Protein AF-A0AAV9JZZ1-F1 (afdb_monomer)

InterPro domains:
  IPR001128 Cytochrome P450 [PF00067] (33-202)
  IPR002401 Cytochrome P450, E-class, group I [PR00463] (61-80)
  IPR002401 Cytochrome P450, E-class, group I [PR00463] (85-106)
  IPR002401 Cytochrome P450, E-class, group I [PR00463] (177-195)
  IPR036396 Cytochrome P450 superfamily [G3DSA:1.10.630.10] (25-209)
  IPR036396 Cytochrome P450 superfamily [SSF48264] (33-189)

Mean predicted aligned error: 8.16 Å

Foldseek 3Di:
DVVVVVVVVVVVVVVVVVLVVVVVPDDPPDPAQAEDAADGQQTQVVLCPPDDNVVSVVVRCVVRHQWYWTCGRPDIDIHGHDPVVCCCCCPVVVVVNVAADQAPLCCVVVVHQQDLPHNGDDPSNVVNVVCCVPPPVDPVLVVVCPVVLVVLVVVLVVVVVVCPPHDDDVVVSVQQSVQQSVCCSPPVGHDPPSVVVSVVVVVSVVSVD

Solvent-accessible surface area (backbone atoms only — not comparable to full-atom values): 12073 Å² total; per-residue (Å²): 118,68,68,64,53,53,54,52,50,49,52,51,53,50,51,53,50,51,55,53,53,60,61,66,75,68,70,79,80,70,90,67,58,47,51,74,76,64,50,85,76,44,24,30,45,75,73,49,62,96,54,59,61,71,57,44,51,53,60,50,32,76,76,44,38,52,49,25,32,44,33,48,41,90,47,82,43,75,48,69,74,37,71,69,49,46,44,42,46,70,59,77,41,24,78,85,59,52,56,48,82,92,45,71,53,49,30,68,78,35,68,66,26,74,42,87,82,52,24,52,68,48,70,66,40,53,51,54,48,49,48,45,46,62,71,55,65,20,73,69,48,52,55,68,45,45,65,59,52,53,50,53,50,50,56,50,51,50,52,54,62,76,39,63,100,52,94,74,66,61,68,62,52,52,52,51,49,55,48,40,54,49,30,33,73,76,70,72,40,64,62,91,57,48,71,58,53,50,51,51,53,54,53,53,50,64,63,74,109

Secondary structure (DSSP, 8-state):
-HHHHHHHHHHHHHHHHHHHHHHHTS-----PPP----BTTTBTGGGGTTS-HHHHHHHHHHHH-SEEEEEETTEEEEEE-SHHHHHIIIIISGGGG-SPP--HHHHHHTTTTTSTTTSPSSHHHHHHHHHIIIIISSHHHHHHTHHHHHHHHHHHHHHHHHTTTS---HHHHHHHHHHHHHHHHHHSS--TTHHHHHHHHHHHHHHH-

Nearest PDB structures (foldseek):
  7cb9-assembly1_A  TM=8.923E-01  e=1.653E-10  Salvia miltiorrhiza
  6vby-assembly1_A  TM=9.210E-01  e=1.528E-09  Sorghum bicolor
  6vlt-assembly2_B  TM=8.323E-01  e=5.413E-07  Homo sapiens
  3c6g-assembly1_A  TM=7.854E-01  e=1.894E-07  Homo sapiens
  2q6n-assembly2_B  TM=8.014E-01  e=4.228E-07  Oryctolagus cuniculus

Radius of gyration: 24.67 Å; Cα contacts (8 Å, |Δi|>4): 165; chains: 1; bounding box: 60×60×57 Å

Organism: NCBI:txid50273

pLDDT: mean 89.9, std 9.37, range [53.97, 97.94]

Structure (mmCIF, N/CA/C/O backbone):
data_AF-A0AAV9JZZ1-F1
#
_entry.id   AF-A0AAV9JZZ1-F1
#
loop_
_atom_site.group_PDB
_atom_site.id
_atom_site.type_symbol
_atom_site.label_atom_id
_atom_site.label_alt_id
_atom_site.label_comp_id
_atom_site.label_asym_id
_atom_site.label_entity_id
_atom_site.label_seq_id
_atom_site.pdbx_PDB_ins_code
_atom_site.Cartn_x
_atom_site.Cartn_y
_atom_site.Cartn_z
_atom_site.occupancy
_atom_site.B_iso_or_equiv
_atom_site.auth_seq_id
_atom_site.auth_comp_id
_atom_site.auth_asym_id
_atom_site.auth_atom_id
_atom_site.pdbx_PDB_model_num
ATOM 1 N N . MET A 1 1 ? 16.415 42.678 -30.177 1.00 57.66 1 MET A N 1
ATOM 2 C CA . MET A 1 1 ? 15.609 41.563 -29.622 1.00 57.66 1 MET A CA 1
ATOM 3 C C . MET A 1 1 ? 15.692 40.262 -30.433 1.00 57.66 1 MET A C 1
ATOM 5 O O . MET A 1 1 ? 15.707 39.208 -29.816 1.00 57.66 1 MET A O 1
ATOM 9 N N . HIS A 1 2 ? 15.829 40.281 -31.769 1.00 57.47 2 HIS A N 1
ATOM 10 C CA . HIS A 1 2 ? 15.925 39.044 -32.576 1.00 57.47 2 HIS A CA 1
ATOM 11 C C . HIS A 1 2 ? 17.177 38.180 -32.313 1.00 57.47 2 HIS A C 1
ATOM 13 O O . HIS A 1 2 ? 17.074 36.958 -32.300 1.00 57.47 2 HIS A O 1
ATOM 19 N N . PHE A 1 3 ? 18.338 38.786 -32.038 1.00 59.97 3 PHE A N 1
ATOM 20 C CA . PHE A 1 3 ? 19.600 38.055 -31.825 1.00 59.97 3 PHE A CA 1
ATOM 21 C C . PHE A 1 3 ? 19.589 37.164 -30.567 1.00 59.97 3 PHE A C 1
ATOM 23 O O . PHE A 1 3 ? 20.081 36.039 -30.587 1.00 59.97 3 PHE A O 1
ATOM 30 N N . PHE A 1 4 ? 18.942 37.632 -29.493 1.00 64.56 4 PHE A N 1
ATOM 31 C CA . PHE A 1 4 ? 18.764 36.860 -28.257 1.00 64.56 4 PHE A CA 1
ATOM 32 C C . PHE A 1 4 ? 17.902 35.604 -28.487 1.00 64.56 4 PHE A C 1
ATOM 34 O O . PHE A 1 4 ? 18.131 34.562 -27.877 1.00 64.56 4 PHE A O 1
ATOM 41 N N . ASN A 1 5 ? 16.964 35.679 -29.437 1.00 72.31 5 ASN A N 1
ATOM 42 C CA . ASN A 1 5 ? 16.068 34.583 -29.801 1.00 72.31 5 ASN A CA 1
ATOM 43 C C . ASN A 1 5 ? 16.793 33.478 -30.594 1.00 72.31 5 ASN A C 1
ATOM 45 O O . ASN A 1 5 ? 16.615 32.296 -30.312 1.00 72.31 5 ASN A O 1
ATOM 49 N N . PHE A 1 6 ? 17.678 33.847 -31.528 1.00 82.31 6 PHE A N 1
ATOM 50 C CA . PHE A 1 6 ? 18.492 32.878 -32.277 1.00 82.31 6 PHE A CA 1
ATOM 51 C C . PHE A 1 6 ? 19.524 32.167 -31.398 1.00 82.31 6 PHE A C 1
ATOM 53 O O . PHE A 1 6 ? 19.710 30.959 -31.530 1.00 82.31 6 PHE A O 1
ATOM 60 N N . PHE A 1 7 ? 20.163 32.891 -30.474 1.00 83.81 7 PHE A N 1
ATOM 61 C CA . PHE A 1 7 ? 21.117 32.295 -29.539 1.00 83.81 7 PHE A CA 1
ATOM 62 C C . PHE A 1 7 ? 20.434 31.306 -28.583 1.00 83.81 7 PHE A C 1
ATOM 64 O O . PHE A 1 7 ? 20.921 30.193 -28.391 1.00 83.81 7 PHE A O 1
ATOM 71 N N . SER A 1 8 ? 19.259 31.667 -28.054 1.00 84.38 8 SER A N 1
ATOM 72 C CA . SER A 1 8 ? 18.441 30.765 -27.235 1.00 84.38 8 SER A CA 1
ATOM 73 C C . SER A 1 8 ? 18.003 29.514 -28.012 1.00 84.38 8 SER A C 1
ATOM 75 O O . SER A 1 8 ? 18.149 28.401 -27.506 1.00 84.38 8 SER A O 1
ATOM 77 N N . LEU A 1 9 ? 17.563 29.670 -29.268 1.00 88.50 9 LEU A N 1
ATOM 78 C CA . LEU A 1 9 ? 17.191 28.548 -30.136 1.00 88.50 9 LEU A CA 1
ATOM 79 C C . LEU A 1 9 ? 18.382 27.619 -30.418 1.00 88.50 9 LEU A C 1
ATOM 81 O O . LEU A 1 9 ? 18.245 26.400 -30.341 1.00 88.50 9 LEU A O 1
ATOM 85 N N . PHE A 1 10 ? 19.563 28.176 -30.699 1.00 88.31 10 PHE A N 1
ATOM 86 C CA . PHE A 1 10 ? 20.777 27.396 -30.942 1.00 88.31 10 PHE A CA 1
ATOM 87 C C . PHE A 1 10 ? 21.211 26.603 -29.703 1.00 88.31 10 PHE A C 1
ATOM 89 O O . PHE A 1 10 ? 21.504 25.411 -29.808 1.00 88.31 10 PHE A O 1
ATOM 96 N N . LEU A 1 11 ? 21.197 27.229 -28.520 1.00 90.00 11 LEU A N 1
ATOM 97 C CA . LEU A 1 11 ? 21.487 26.541 -27.259 1.00 90.00 11 LEU A CA 1
ATOM 98 C C . LEU A 1 11 ? 20.477 25.424 -26.976 1.00 90.00 11 LEU A C 1
ATOM 100 O O . LEU A 1 11 ? 20.871 24.337 -26.550 1.00 90.00 11 LEU A O 1
ATOM 104 N N . PHE A 1 12 ? 19.195 25.655 -27.264 1.00 87.00 12 PHE A N 1
ATOM 105 C CA . PHE A 1 12 ? 18.150 24.646 -27.112 1.00 87.00 12 PHE A CA 1
ATOM 106 C C . PHE A 1 12 ? 18.375 23.440 -28.038 1.00 87.00 12 PHE A C 1
ATOM 108 O O . PHE A 1 12 ? 18.362 22.297 -27.580 1.00 87.00 12 PHE A O 1
ATOM 115 N N . VAL A 1 13 ? 18.656 23.679 -29.322 1.00 88.00 13 VAL A N 1
ATOM 116 C CA . VAL A 1 13 ? 18.918 22.616 -30.307 1.00 88.00 13 VAL A CA 1
ATOM 117 C C . VAL A 1 13 ? 20.213 21.860 -29.989 1.00 88.00 13 VAL A C 1
ATOM 119 O O . VAL A 1 13 ? 20.240 20.632 -30.070 1.00 88.00 13 VAL A O 1
ATOM 122 N N . SER A 1 14 ? 21.271 22.562 -29.574 1.00 86.00 14 SER A N 1
ATOM 123 C CA . SER A 1 14 ? 22.549 21.956 -29.174 1.00 86.00 14 SER A CA 1
ATOM 124 C C . SER A 1 14 ? 22.397 21.072 -27.931 1.00 86.00 14 SER A C 1
ATOM 126 O O . SER A 1 14 ? 22.846 19.924 -27.923 1.00 86.00 14 SER A O 1
ATOM 128 N N . SER A 1 15 ? 21.674 21.551 -26.914 1.00 83.81 15 SER A N 1
ATOM 129 C CA . SER A 1 15 ? 21.328 20.766 -25.724 1.00 83.81 15 SER A CA 1
ATOM 130 C C . SER A 1 15 ? 20.536 19.506 -26.091 1.00 83.81 15 SER A C 1
ATOM 132 O O . SER A 1 15 ? 20.888 18.403 -25.668 1.00 83.81 15 SER A O 1
ATOM 134 N N . LEU A 1 16 ? 19.531 19.629 -26.968 1.00 83.88 16 LEU A N 1
ATOM 135 C CA . LEU A 1 16 ? 18.750 18.490 -27.456 1.00 83.88 16 LEU A CA 1
ATOM 136 C C . LEU A 1 16 ? 19.626 17.470 -28.205 1.00 83.88 16 LEU A C 1
ATOM 138 O O . LEU A 1 16 ? 19.489 16.263 -28.001 1.00 83.88 16 LEU A O 1
ATOM 142 N N . PHE A 1 17 ? 20.562 17.940 -29.030 1.00 83.31 17 PHE A N 1
ATOM 143 C CA . PHE A 1 17 ? 21.489 17.087 -29.771 1.00 83.31 17 PHE A CA 1
ATOM 144 C C . PHE A 1 17 ? 22.456 16.328 -28.850 1.00 83.31 17 PHE A C 1
ATOM 146 O O . PHE A 1 17 ? 22.675 15.126 -29.032 1.00 83.31 17 PHE A O 1
ATOM 153 N N . LEU A 1 18 ? 22.994 16.997 -27.825 1.00 81.62 18 LEU A N 1
ATOM 154 C CA . LEU A 1 18 ? 23.855 16.374 -26.817 1.00 81.62 18 LEU A CA 1
ATOM 155 C C . LEU A 1 18 ? 23.088 15.333 -25.986 1.00 81.62 18 LEU A C 1
ATOM 157 O O . LEU A 1 18 ? 23.606 14.239 -25.763 1.00 81.62 18 LEU A O 1
ATOM 161 N N . LEU A 1 19 ? 21.831 15.611 -25.620 1.00 77.50 19 LEU A N 1
ATOM 162 C CA . LEU A 1 19 ? 20.951 14.654 -24.936 1.00 77.50 19 LEU A CA 1
ATOM 163 C C . LEU A 1 19 ? 20.690 13.395 -25.781 1.00 77.50 19 LEU A C 1
ATOM 165 O O . LEU A 1 19 ? 20.700 12.280 -25.255 1.00 77.50 19 LEU A O 1
ATOM 169 N N . ILE A 1 20 ? 20.495 13.547 -27.095 1.00 74.38 20 ILE A N 1
ATOM 170 C CA . ILE A 1 20 ? 20.304 12.417 -28.018 1.00 74.38 20 ILE A CA 1
ATOM 171 C C . ILE A 1 20 ? 21.587 11.579 -28.129 1.00 74.38 20 ILE A C 1
ATOM 173 O O . ILE A 1 20 ? 21.527 10.349 -28.050 1.00 74.38 20 ILE A O 1
ATOM 177 N N . LYS A 1 21 ? 22.755 12.221 -28.274 1.00 72.38 21 LYS A N 1
ATOM 178 C CA . LYS A 1 21 ? 24.046 11.520 -28.373 1.00 72.38 21 LYS A CA 1
ATOM 179 C C . LYS A 1 21 ? 24.414 10.775 -27.094 1.00 72.38 21 LYS A C 1
ATOM 181 O O . LYS A 1 21 ? 24.835 9.622 -27.172 1.00 72.38 21 LYS A O 1
ATOM 186 N N . TRP A 1 22 ? 24.214 11.395 -25.933 1.00 68.88 22 TRP A N 1
ATOM 187 C CA . TRP A 1 22 ? 24.481 10.763 -24.642 1.00 68.88 22 TRP A CA 1
ATOM 188 C C . TRP A 1 22 ? 23.619 9.508 -24.440 1.00 68.88 22 TRP A C 1
ATOM 190 O O . TRP A 1 22 ? 24.110 8.471 -23.996 1.00 68.88 22 TRP A O 1
ATOM 200 N N . LYS A 1 23 ? 22.352 9.547 -24.867 1.00 63.72 23 LYS A N 1
ATOM 201 C CA . LYS A 1 23 ? 21.445 8.394 -24.789 1.00 63.72 23 LYS A CA 1
ATOM 202 C C . LYS A 1 23 ? 21.891 7.216 -25.665 1.00 63.72 23 LYS A C 1
ATOM 204 O O . LYS A 1 23 ? 21.729 6.066 -25.259 1.00 63.72 23 LYS A O 1
ATOM 209 N N . ASN A 1 24 ? 22.461 7.487 -26.840 1.00 58.97 24 ASN A N 1
ATOM 210 C CA . ASN A 1 24 ? 22.883 6.444 -27.778 1.00 58.97 24 ASN A CA 1
ATOM 211 C C . ASN A 1 24 ? 24.199 5.752 -27.388 1.00 58.97 24 ASN A C 1
ATOM 213 O O . ASN A 1 24 ? 24.430 4.631 -27.832 1.00 58.97 24 ASN A O 1
ATOM 217 N N . SER A 1 25 ? 25.049 6.358 -26.550 1.00 53.97 25 SER A N 1
ATOM 218 C CA . SER A 1 25 ? 26.367 5.779 -26.241 1.00 53.97 25 SER A CA 1
ATOM 219 C C . SER A 1 25 ? 26.341 4.641 -25.207 1.00 53.97 25 SER A C 1
ATOM 221 O O . SER A 1 25 ? 27.388 4.045 -24.968 1.00 53.97 25 SER A O 1
ATOM 223 N N . ASN A 1 26 ? 25.191 4.320 -24.592 1.00 54.31 26 ASN A N 1
ATOM 224 C CA . ASN A 1 26 ? 25.160 3.479 -23.383 1.00 54.31 26 ASN A CA 1
ATOM 225 C C . ASN A 1 26 ? 24.245 2.240 -23.407 1.00 54.31 26 ASN A C 1
ATOM 227 O O . ASN A 1 26 ? 24.129 1.561 -22.386 1.00 54.31 26 ASN A O 1
ATOM 231 N N . SER A 1 27 ? 23.609 1.866 -24.523 1.00 54.09 27 SER A N 1
ATOM 232 C CA . SER A 1 27 ? 22.700 0.707 -24.505 1.00 54.09 27 SER A CA 1
ATOM 233 C C . SER A 1 27 ? 23.355 -0.601 -24.965 1.00 54.09 27 SER A C 1
ATOM 235 O O . SER A 1 27 ? 23.257 -0.984 -26.130 1.00 54.09 27 SER A O 1
ATOM 237 N N . LYS A 1 28 ? 23.910 -1.377 -24.024 1.00 54.75 28 LYS A N 1
ATOM 238 C CA . LYS A 1 28 ? 23.813 -2.844 -24.128 1.00 54.75 28 LYS A CA 1
ATOM 239 C C . LYS A 1 28 ? 22.330 -3.186 -23.968 1.00 54.75 28 LYS A C 1
ATOM 241 O O . LYS A 1 28 ? 21.772 -3.006 -22.887 1.00 54.75 28 LYS A O 1
ATOM 246 N N . THR A 1 29 ? 21.668 -3.598 -25.044 1.00 58.78 29 THR A N 1
ATOM 247 C CA . THR A 1 29 ? 20.226 -3.873 -25.078 1.00 58.78 29 THR A CA 1
ATOM 248 C C . THR A 1 29 ? 19.889 -5.104 -24.234 1.00 58.78 29 THR A C 1
ATOM 250 O O . THR A 1 29 ? 19.780 -6.225 -24.723 1.00 58.78 29 THR A O 1
ATOM 253 N N . LYS A 1 30 ? 19.693 -4.909 -22.925 1.00 65.00 30 LYS A N 1
ATOM 254 C CA . LYS A 1 30 ? 18.949 -5.881 -22.120 1.00 65.00 30 LYS A CA 1
ATOM 255 C C . LYS A 1 30 ? 17.547 -5.986 -22.725 1.00 65.00 30 LYS A C 1
ATOM 257 O O . LYS A 1 30 ? 16.900 -4.963 -22.948 1.00 65.00 30 LYS A O 1
ATOM 262 N N . LYS A 1 31 ? 17.095 -7.208 -23.019 1.00 82.50 31 LYS A N 1
ATOM 263 C CA . LYS A 1 31 ? 15.736 -7.465 -23.514 1.00 82.50 31 LYS A CA 1
ATOM 264 C C . LYS A 1 31 ? 14.742 -7.116 -22.402 1.00 82.50 31 LYS A C 1
ATOM 266 O O . LYS A 1 31 ? 14.545 -7.902 -21.481 1.00 82.50 31 LYS A O 1
ATOM 271 N N . LEU A 1 32 ? 14.189 -5.908 -22.454 1.00 89.12 32 LEU A N 1
ATOM 272 C CA . LEU A 1 32 ? 13.128 -5.458 -21.555 1.00 89.12 32 LEU A CA 1
ATOM 273 C C . LEU A 1 32 ? 11.758 -5.896 -22.096 1.00 89.12 32 LEU A C 1
ATOM 275 O O . LEU A 1 32 ? 11.623 -6.089 -23.308 1.00 89.12 32 LEU A O 1
ATOM 279 N N . PRO A 1 33 ? 10.739 -6.020 -21.226 1.00 93.25 33 PRO A N 1
ATOM 280 C CA . PRO A 1 33 ? 9.357 -6.179 -21.663 1.00 93.25 33 PRO A CA 1
ATOM 281 C C . PRO A 1 33 ? 8.920 -5.052 -22.618 1.00 93.25 33 PRO A C 1
ATOM 283 O O . PRO A 1 33 ? 9.490 -3.953 -22.569 1.00 93.25 33 PRO A O 1
ATOM 286 N N . PRO A 1 34 ? 7.901 -5.288 -23.464 1.00 94.44 34 PRO A N 1
ATOM 287 C CA . PRO A 1 34 ? 7.328 -4.244 -24.313 1.00 94.44 34 PRO A CA 1
ATOM 288 C C . PRO A 1 34 ? 6.788 -3.084 -23.468 1.00 94.44 34 PRO A C 1
ATOM 290 O O . PRO A 1 34 ? 6.484 -3.244 -22.289 1.00 94.44 34 PRO A O 1
ATOM 293 N N . GLY A 1 35 ? 6.642 -1.899 -24.053 1.00 94.50 35 GLY A N 1
ATOM 294 C CA . GLY A 1 35 ? 6.130 -0.755 -23.308 1.00 94.50 35 GLY A CA 1
ATOM 295 C C . GLY A 1 35 ? 5.905 0.481 -24.165 1.00 94.50 35 GLY A C 1
ATOM 296 O O . GLY A 1 35 ? 6.324 0.521 -25.329 1.00 94.50 35 GLY A O 1
ATOM 297 N N . PRO A 1 36 ? 5.237 1.500 -23.606 1.00 94.00 36 PRO A N 1
ATOM 298 C CA . PRO A 1 36 ? 5.037 2.762 -24.288 1.00 94.00 36 PRO A CA 1
ATOM 299 C C . PRO A 1 36 ? 6.362 3.460 -24.590 1.00 94.00 36 PRO A C 1
ATOM 301 O O . PRO A 1 36 ? 7.374 3.300 -23.902 1.00 94.00 36 PRO A O 1
ATOM 304 N N . TRP A 1 37 ? 6.338 4.273 -25.641 1.00 93.19 37 TRP A N 1
ATOM 305 C CA . TRP A 1 37 ? 7.487 5.068 -26.047 1.00 93.19 37 TRP A CA 1
ATOM 306 C C . TRP A 1 37 ? 7.869 6.090 -24.961 1.00 93.19 37 TRP A C 1
ATOM 308 O O . TRP A 1 37 ? 7.062 6.448 -24.097 1.00 93.19 37 TRP A O 1
ATOM 318 N N . LYS A 1 38 ? 9.132 6.527 -24.993 1.00 92.75 38 LYS A N 1
ATOM 319 C CA . LYS A 1 38 ? 9.787 7.274 -23.911 1.00 92.75 38 LYS A CA 1
ATOM 320 C C . LYS A 1 38 ? 10.300 8.617 -24.418 1.00 92.75 38 LYS A C 1
ATOM 322 O O . LYS A 1 38 ? 11.037 8.648 -25.405 1.00 92.75 38 LYS A O 1
ATOM 327 N N . LEU A 1 39 ? 9.992 9.690 -23.697 1.00 90.12 39 LEU A N 1
ATOM 328 C CA . LEU A 1 39 ? 10.611 10.999 -23.888 1.00 90.12 39 LEU A CA 1
ATOM 329 C C . LEU A 1 39 ? 11.974 11.073 -23.173 1.00 90.12 39 LEU A C 1
ATOM 331 O O . LEU A 1 39 ? 12.211 10.321 -22.220 1.00 90.12 39 LEU A O 1
ATOM 335 N N . PRO A 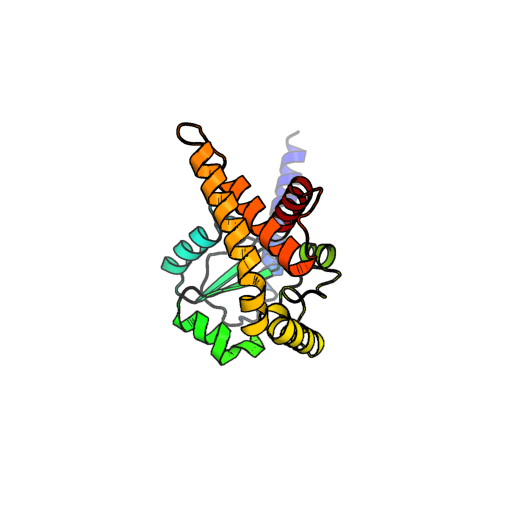1 40 ? 12.898 11.944 -23.625 1.00 85.69 40 PRO A N 1
ATOM 336 C CA . PRO A 1 40 ? 14.117 12.246 -22.878 1.00 85.69 40 PRO A CA 1
ATOM 337 C C . PRO A 1 40 ? 13.790 12.737 -21.461 1.00 85.69 40 PRO A C 1
ATOM 339 O O . PRO A 1 40 ? 12.795 13.433 -21.271 1.00 85.69 40 PRO A O 1
ATOM 342 N N . LEU A 1 41 ? 14.637 12.386 -20.488 1.00 85.56 41 LEU A N 1
ATOM 343 C CA . LEU A 1 41 ? 14.541 12.742 -19.062 1.00 85.56 41 LEU A CA 1
ATOM 344 C C . LEU A 1 41 ? 13.324 12.158 -18.322 1.00 85.56 41 LEU A C 1
ATOM 346 O O . LEU A 1 41 ? 13.512 11.442 -17.350 1.00 85.56 41 LEU A O 1
ATOM 350 N N . ILE A 1 42 ? 12.095 12.401 -18.781 1.00 90.00 42 ILE A N 1
ATOM 351 C CA . ILE A 1 42 ? 10.862 11.990 -18.081 1.00 90.00 42 ILE A CA 1
ATOM 352 C C . ILE A 1 42 ? 10.427 10.544 -18.369 1.00 90.00 42 ILE A C 1
ATOM 354 O O . ILE A 1 42 ? 9.621 9.970 -17.634 1.00 90.00 42 ILE A O 1
ATOM 358 N N . GLY A 1 43 ? 10.928 9.940 -19.449 1.00 93.00 43 GLY A N 1
ATOM 359 C CA . GLY A 1 43 ? 10.550 8.590 -19.857 1.00 93.00 43 GLY A CA 1
ATOM 360 C C . GLY A 1 43 ? 9.092 8.494 -20.325 1.00 93.00 43 GLY A C 1
ATOM 361 O O . GLY A 1 43 ? 8.655 9.253 -21.182 1.00 93.00 43 GLY A O 1
ATOM 362 N N . SER A 1 44 ? 8.360 7.520 -19.797 1.00 93.88 44 SER A N 1
ATOM 363 C CA . SER A 1 44 ? 6.949 7.207 -20.043 1.00 93.88 44 SER A CA 1
ATOM 364 C C . SER A 1 44 ? 5.983 7.893 -19.059 1.00 93.88 44 SER A C 1
ATOM 366 O O . SER A 1 44 ? 4.785 7.633 -19.127 1.00 93.88 44 SER A O 1
ATOM 368 N N . MET A 1 45 ? 6.461 8.740 -18.139 1.00 92.00 45 MET A N 1
ATOM 369 C CA . MET A 1 45 ? 5.634 9.323 -17.067 1.00 92.00 45 MET A CA 1
ATOM 370 C C . MET A 1 45 ? 4.428 10.120 -17.586 1.00 92.00 45 MET A C 1
ATOM 372 O O . MET A 1 45 ? 3.356 10.078 -16.994 1.00 92.00 45 MET A O 1
ATOM 376 N N . PHE A 1 46 ? 4.574 10.790 -18.728 1.00 93.31 46 PHE A N 1
ATOM 377 C CA . PHE A 1 46 ? 3.499 11.580 -19.332 1.00 93.31 46 PHE A CA 1
ATOM 378 C C . PHE A 1 46 ? 2.276 10.745 -19.746 1.00 93.31 46 PHE A C 1
ATOM 380 O O . PHE A 1 46 ? 1.177 11.285 -19.816 1.00 93.31 46 PHE A O 1
ATOM 387 N N . HIS A 1 47 ? 2.437 9.435 -19.978 1.00 92.69 47 HIS A N 1
ATOM 388 C CA . HIS A 1 47 ? 1.303 8.546 -20.251 1.00 92.69 47 HIS A CA 1
ATOM 389 C C . HIS A 1 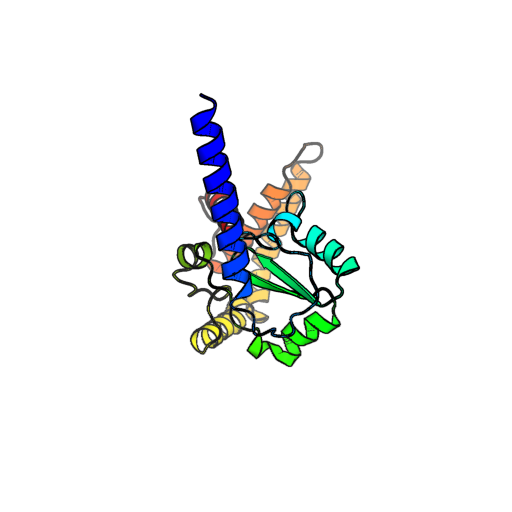47 ? 0.385 8.395 -19.038 1.00 92.69 47 HIS A C 1
ATOM 391 O O . HIS A 1 47 ? -0.772 8.047 -19.220 1.00 92.69 47 HIS A O 1
ATOM 397 N N . LEU A 1 48 ? 0.886 8.651 -17.823 1.00 90.81 48 LEU A N 1
ATOM 398 C CA . LEU A 1 48 ? 0.142 8.536 -16.564 1.00 90.81 48 LEU A CA 1
ATOM 399 C C . LEU A 1 48 ? -0.630 9.813 -16.193 1.00 90.81 48 LEU A C 1
ATOM 401 O O . LEU A 1 48 ? -1.310 9.833 -15.170 1.00 90.81 48 LEU A O 1
ATOM 405 N N . LEU A 1 49 ? -0.535 10.876 -16.996 1.00 88.44 49 LEU A N 1
ATOM 406 C CA . LEU A 1 49 ? -1.214 12.142 -16.726 1.00 88.44 49 LEU A CA 1
ATOM 407 C C . LEU A 1 49 ? -2.714 12.053 -17.041 1.00 88.44 49 LEU A C 1
ATOM 409 O O . LEU A 1 49 ? -3.122 11.452 -18.031 1.00 88.44 49 LEU A O 1
ATOM 413 N N . GLY A 1 50 ? -3.536 12.714 -16.222 1.00 81.25 50 GLY A N 1
ATOM 414 C CA . GLY A 1 50 ? -4.963 12.918 -16.504 1.00 81.25 50 GLY A CA 1
ATOM 415 C C . GLY A 1 50 ? -5.899 11.768 -16.115 1.00 81.25 50 GLY A C 1
ATOM 416 O O . GLY A 1 50 ? -7.092 11.848 -16.395 1.00 81.25 50 GLY A O 1
ATOM 417 N N . GLY A 1 51 ? -5.408 10.722 -15.445 1.00 86.38 51 GLY A N 1
ATOM 418 C CA . GLY A 1 51 ? -6.237 9.620 -14.959 1.00 86.38 51 GLY A CA 1
ATOM 419 C C . GLY A 1 51 ? -5.674 8.959 -13.706 1.00 86.38 51 GLY A C 1
ATOM 420 O O . GLY A 1 51 ? -4.533 9.191 -13.317 1.00 86.38 51 GLY A O 1
ATOM 421 N N . LEU A 1 52 ? -6.480 8.107 -13.070 1.00 90.75 52 LEU A N 1
ATOM 422 C CA . LEU A 1 52 ? -6.008 7.288 -11.954 1.00 90.75 52 LEU A CA 1
ATOM 423 C C . LEU A 1 52 ? -4.930 6.309 -12.458 1.00 90.75 52 LEU A C 1
ATOM 425 O O . LEU A 1 52 ? -5.201 5.594 -13.431 1.00 90.75 52 LEU A O 1
ATOM 429 N N . PRO A 1 53 ? -3.754 6.200 -11.806 1.00 91.56 53 PRO A N 1
ATOM 430 C CA . PRO A 1 53 ? -2.637 5.406 -12.322 1.00 91.56 53 PRO A CA 1
ATOM 431 C C . PRO A 1 53 ? -3.021 3.966 -12.682 1.00 91.56 53 PRO A C 1
ATOM 433 O O . PRO A 1 53 ? -2.689 3.478 -13.757 1.00 91.56 53 PRO A O 1
ATOM 436 N N . HIS A 1 54 ? -3.807 3.295 -11.839 1.00 94.00 54 HIS A N 1
ATOM 437 C CA . HIS A 1 54 ? -4.243 1.916 -12.079 1.00 94.00 54 HIS A CA 1
ATOM 438 C C . HIS A 1 54 ? -5.191 1.766 -13.287 1.00 94.00 54 HIS A C 1
ATOM 440 O O . HIS A 1 54 ? -5.172 0.725 -13.945 1.00 94.00 54 HIS A O 1
ATOM 446 N N . HIS A 1 55 ? -5.987 2.787 -13.629 1.00 95.25 55 HIS A N 1
ATOM 447 C CA . HIS A 1 55 ? -6.804 2.783 -14.849 1.00 95.25 55 HIS A CA 1
ATOM 448 C C . HIS A 1 55 ? -5.936 2.922 -16.093 1.00 95.25 55 HIS A C 1
ATOM 450 O O . HIS A 1 55 ? -6.058 2.119 -17.017 1.00 95.25 55 HIS A O 1
ATOM 456 N N . VAL A 1 56 ? -5.017 3.886 -16.079 1.00 95.31 56 VAL A N 1
ATOM 457 C CA . VAL A 1 56 ? -4.082 4.099 -17.185 1.00 95.31 56 VAL A CA 1
ATOM 458 C C . VAL A 1 56 ? -3.236 2.848 -17.422 1.00 95.31 56 VAL A C 1
ATOM 460 O O . VAL A 1 56 ? -3.106 2.393 -18.555 1.00 95.31 56 VAL A O 1
ATOM 463 N N . LEU A 1 57 ? -2.702 2.238 -16.360 1.00 95.75 57 LEU A N 1
ATOM 464 C CA . LEU A 1 57 ? -1.908 1.013 -16.460 1.00 95.75 57 LEU A CA 1
ATOM 465 C C . LEU A 1 57 ? -2.719 -0.165 -17.019 1.00 95.75 57 LEU A C 1
ATOM 467 O O . LEU A 1 57 ? -2.204 -0.922 -17.840 1.00 95.75 57 LEU A O 1
ATOM 471 N N . ARG A 1 58 ? -3.993 -0.307 -16.633 1.00 95.62 58 ARG A N 1
ATOM 472 C CA . ARG A 1 58 ? -4.896 -1.307 -17.224 1.00 95.62 58 ARG A CA 1
ATOM 473 C C . ARG A 1 58 ? -5.070 -1.080 -18.726 1.00 95.62 58 ARG A C 1
ATOM 475 O O . ARG A 1 58 ? -5.025 -2.038 -19.494 1.00 95.62 58 ARG A O 1
ATOM 482 N N . ASP A 1 59 ? -5.280 0.160 -19.151 1.00 95.38 59 ASP A N 1
ATOM 483 C CA . ASP A 1 59 ? -5.528 0.464 -20.561 1.00 95.38 59 ASP A CA 1
ATOM 484 C C . ASP A 1 59 ? -4.248 0.349 -21.408 1.00 95.38 59 ASP A C 1
ATOM 486 O O . ASP A 1 59 ? -4.295 -0.172 -22.522 1.00 95.38 59 ASP A O 1
ATOM 490 N N . LEU A 1 60 ? -3.082 0.688 -20.850 1.00 95.69 60 LEU A N 1
ATOM 491 C CA . LEU A 1 60 ? -1.781 0.391 -21.459 1.00 95.69 60 LEU A CA 1
ATOM 492 C C . LEU A 1 60 ? -1.547 -1.119 -21.600 1.00 95.69 60 LEU A C 1
ATOM 494 O O . LEU A 1 60 ? -1.077 -1.566 -22.646 1.00 95.69 60 LEU A O 1
ATOM 498 N N . ALA A 1 61 ? -1.917 -1.920 -20.600 1.00 96.25 61 ALA A N 1
ATOM 499 C CA . ALA A 1 61 ? -1.765 -3.372 -20.662 1.00 96.25 61 ALA A CA 1
ATOM 500 C C . ALA A 1 61 ? -2.595 -4.023 -21.779 1.00 96.25 61 ALA A C 1
ATOM 502 O O . ALA A 1 61 ? -2.159 -5.019 -22.351 1.00 96.25 61 ALA A O 1
ATOM 503 N N . LYS A 1 62 ? -3.735 -3.436 -22.173 1.00 96.56 62 LYS A N 1
ATOM 504 C CA . LYS A 1 62 ? -4.491 -3.899 -23.355 1.00 96.56 62 LYS A CA 1
ATOM 505 C C . LYS A 1 62 ? -3.678 -3.785 -24.651 1.00 96.56 62 LYS A C 1
ATOM 507 O O . LYS A 1 62 ? -3.916 -4.546 -25.580 1.00 96.56 62 LYS A O 1
ATOM 512 N N . LYS A 1 63 ? -2.729 -2.844 -24.718 1.00 96.19 63 LYS A N 1
ATOM 513 C CA . LYS A 1 63 ? -1.883 -2.589 -25.894 1.00 96.19 63 LYS A CA 1
ATOM 514 C C . LYS A 1 63 ? -0.531 -3.299 -25.830 1.00 96.19 63 LYS A C 1
ATOM 516 O O . LYS A 1 63 ? -0.052 -3.779 -26.851 1.00 96.19 63 LYS A O 1
ATOM 521 N N . TYR A 1 64 ? 0.100 -3.327 -24.657 1.00 95.75 64 TYR A N 1
ATOM 522 C CA . TYR A 1 64 ? 1.469 -3.832 -24.481 1.00 95.75 64 TYR A CA 1
ATOM 523 C C . TYR A 1 64 ? 1.535 -5.239 -23.877 1.00 95.75 64 TYR A C 1
ATOM 525 O O . TYR A 1 64 ? 2.595 -5.857 -23.895 1.00 95.75 64 TYR A O 1
ATOM 533 N N . GLY A 1 65 ? 0.408 -5.767 -23.399 1.00 95.69 65 GLY A N 1
ATOM 534 C CA . GLY A 1 65 ? 0.301 -7.109 -22.844 1.00 95.69 65 GLY A CA 1
ATOM 535 C C . GLY A 1 65 ? 0.427 -7.170 -21.315 1.00 95.69 65 GLY A C 1
ATOM 536 O O . GLY A 1 65 ? 0.501 -6.142 -20.636 1.00 95.69 65 GLY A O 1
ATOM 537 N N . PRO A 1 66 ? 0.436 -8.396 -20.756 1.00 95.25 66 PRO A N 1
ATOM 538 C CA . PRO A 1 66 ? 0.342 -8.645 -19.315 1.00 95.25 66 PRO A CA 1
ATOM 539 C C . PRO A 1 66 ? 1.624 -8.338 -18.530 1.00 95.25 66 PRO A C 1
ATOM 541 O O . PRO A 1 66 ? 1.602 -8.326 -17.299 1.00 95.25 66 PRO A O 1
ATOM 544 N N . ILE A 1 67 ? 2.737 -8.121 -19.235 1.00 96.38 67 ILE A N 1
ATOM 545 C CA . ILE A 1 67 ? 4.015 -7.672 -18.692 1.00 96.38 67 ILE A CA 1
ATOM 546 C C . ILE A 1 67 ? 4.503 -6.502 -19.539 1.00 96.38 67 ILE A C 1
ATOM 548 O O . ILE A 1 67 ? 4.730 -6.648 -20.739 1.00 96.38 67 ILE A O 1
ATOM 552 N N . MET A 1 68 ? 4.658 -5.336 -18.918 1.00 96.44 68 MET A N 1
ATOM 553 C CA . MET A 1 68 ? 5.088 -4.138 -19.631 1.00 96.44 68 MET A CA 1
ATOM 554 C C . MET A 1 68 ? 6.107 -3.319 -18.84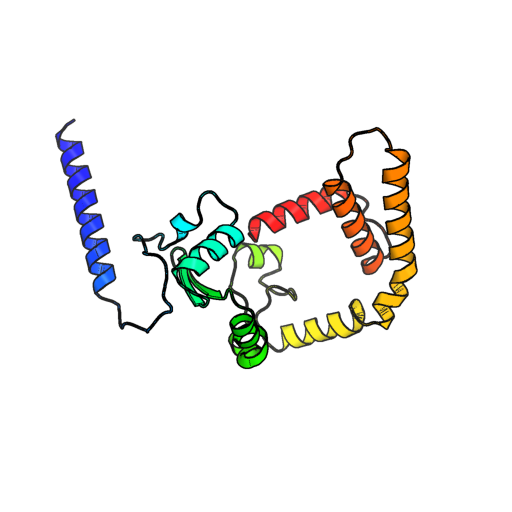9 1.00 96.44 68 MET A C 1
ATOM 556 O O . MET A 1 68 ? 6.123 -3.319 -17.619 1.00 96.44 68 MET A O 1
ATOM 560 N N . HIS A 1 69 ? 6.967 -2.616 -19.578 1.00 96.38 69 HIS A N 1
ATOM 561 C CA . HIS A 1 69 ? 7.989 -1.729 -19.035 1.00 96.38 69 HIS A CA 1
ATOM 562 C C . HIS A 1 69 ? 7.560 -0.268 -19.152 1.00 96.38 69 HIS A C 1
ATOM 564 O O . HIS A 1 69 ? 7.194 0.190 -20.232 1.00 96.38 69 HIS A O 1
ATOM 570 N N . LEU A 1 70 ? 7.668 0.481 -18.058 1.00 95.69 70 LEU A N 1
ATOM 571 C CA . LEU A 1 70 ? 7.552 1.935 -18.046 1.00 95.69 70 LEU A CA 1
ATOM 572 C C . LEU A 1 70 ? 8.834 2.537 -17.474 1.00 95.69 70 LEU A C 1
ATOM 574 O O . LEU A 1 70 ? 9.411 2.027 -16.517 1.00 95.69 70 LEU A O 1
ATOM 578 N N . GLN A 1 71 ? 9.268 3.652 -18.050 1.00 94.38 71 GLN A N 1
ATOM 579 C CA . GLN A 1 71 ? 10.369 4.439 -17.501 1.00 94.38 71 GLN A CA 1
ATOM 580 C C . GLN A 1 71 ? 9.789 5.675 -16.808 1.00 94.38 71 GLN A C 1
ATOM 582 O O . GLN A 1 71 ? 9.240 6.529 -17.487 1.00 94.38 71 GLN A O 1
ATOM 587 N N . LEU A 1 72 ? 9.877 5.794 -15.489 1.00 92.69 72 LEU A N 1
ATOM 588 C CA . LEU A 1 72 ? 9.373 6.952 -14.744 1.00 92.69 72 LEU A CA 1
ATOM 589 C C . LEU A 1 72 ? 10.558 7.817 -14.315 1.00 92.69 72 LEU A C 1
ATOM 591 O O . LEU A 1 72 ? 11.152 7.596 -13.262 1.00 92.69 72 LEU A O 1
ATOM 595 N N . GLY A 1 73 ? 10.963 8.749 -15.178 1.00 90.94 73 GLY A N 1
ATOM 596 C CA . GLY A 1 73 ? 12.229 9.456 -14.994 1.00 90.94 73 GLY A CA 1
ATOM 597 C C . GLY A 1 73 ? 13.407 8.477 -14.998 1.00 90.94 73 GLY A C 1
ATOM 598 O O . GLY A 1 73 ? 13.613 7.739 -15.963 1.00 90.94 73 GLY A O 1
ATOM 599 N N . GLU A 1 74 ? 14.141 8.408 -13.891 1.00 88.88 74 GLU A N 1
ATOM 600 C CA . GLU A 1 74 ? 15.239 7.450 -13.687 1.00 88.88 74 GLU A CA 1
ATOM 601 C C . GLU A 1 74 ? 14.764 6.068 -13.205 1.00 88.88 74 GLU A C 1
ATOM 603 O O . GLU A 1 74 ? 15.499 5.083 -13.292 1.00 88.88 74 GLU A O 1
ATOM 608 N N . VAL A 1 75 ? 13.512 5.952 -12.753 1.00 90.81 75 VAL A N 1
ATOM 609 C CA . VAL A 1 75 ? 12.964 4.710 -12.200 1.00 90.81 75 VAL A CA 1
ATOM 610 C C . VAL A 1 75 ? 12.502 3.779 -13.320 1.00 90.81 75 VAL A C 1
ATOM 612 O O . VAL A 1 75 ? 11.628 4.108 -14.120 1.00 90.81 75 VAL A O 1
ATOM 615 N N . SER A 1 76 ? 13.062 2.570 -13.359 1.00 93.00 76 SER A N 1
ATOM 616 C CA . SER A 1 76 ? 12.610 1.500 -14.252 1.00 93.00 76 SER A CA 1
ATOM 617 C C . SER A 1 76 ? 11.505 0.683 -13.580 1.00 93.00 76 SER A C 1
ATOM 619 O O . SER A 1 76 ? 11.776 -0.061 -12.639 1.00 93.00 76 SER A O 1
ATOM 621 N N . LEU A 1 77 ? 10.280 0.771 -14.099 1.00 94.06 77 LEU A N 1
ATOM 622 C CA . LEU A 1 77 ? 9.105 0.073 -13.583 1.00 94.06 77 LEU A CA 1
ATOM 623 C C . LEU A 1 77 ? 8.698 -1.073 -14.518 1.00 94.06 77 LEU A C 1
ATOM 625 O O . LEU A 1 77 ? 8.560 -0.888 -15.726 1.00 94.06 77 LEU A O 1
ATOM 629 N N . VAL A 1 78 ? 8.454 -2.254 -13.951 1.00 95.62 78 VAL A N 1
ATOM 630 C CA . VAL A 1 78 ? 7.799 -3.369 -14.649 1.00 95.62 78 VAL A CA 1
ATOM 631 C C . VAL A 1 78 ? 6.420 -3.564 -14.039 1.00 95.62 78 VAL A C 1
ATOM 633 O O . VAL A 1 78 ? 6.290 -3.674 -12.822 1.00 95.62 78 VAL A O 1
ATOM 636 N N . VAL A 1 79 ? 5.395 -3.595 -14.885 1.00 96.38 79 VAL A N 1
ATOM 637 C CA . VAL A 1 79 ? 3.999 -3.746 -14.476 1.00 96.38 79 VAL A CA 1
ATOM 638 C C . VAL A 1 79 ? 3.481 -5.098 -14.936 1.00 96.38 79 VAL A C 1
ATOM 640 O O . VAL A 1 79 ? 3.668 -5.483 -16.090 1.00 96.38 79 VAL A O 1
ATOM 643 N N . PHE A 1 80 ? 2.812 -5.790 -14.018 1.00 96.62 80 PHE A N 1
ATOM 644 C CA . PHE A 1 80 ? 2.190 -7.092 -14.228 1.00 96.62 80 PHE A CA 1
ATOM 645 C C . PHE A 1 80 ? 0.675 -6.950 -14.075 1.00 96.62 80 PHE A C 1
ATOM 647 O O . PHE A 1 80 ? 0.213 -6.426 -13.063 1.00 96.62 80 PHE A O 1
ATOM 654 N N . THR A 1 81 ? -0.101 -7.398 -15.062 1.00 96.38 81 THR A N 1
ATOM 655 C CA . THR A 1 81 ? -1.557 -7.150 -15.109 1.00 96.38 81 THR A CA 1
ATOM 656 C C . THR A 1 81 ? -2.410 -8.403 -15.315 1.00 96.38 81 THR A C 1
ATOM 658 O O . THR A 1 81 ? -3.613 -8.285 -15.538 1.00 96.38 81 THR A O 1
ATOM 661 N N . SER A 1 82 ? -1.833 -9.606 -15.201 1.00 95.94 82 SER A N 1
ATOM 662 C CA . SER A 1 82 ? -2.587 -10.868 -15.236 1.00 95.94 82 SER A CA 1
ATOM 663 C C . SER A 1 82 ? -2.433 -11.687 -13.948 1.00 95.94 82 SER A C 1
ATOM 665 O O . SER A 1 82 ? -1.392 -11.598 -13.286 1.00 95.94 82 SER A O 1
ATOM 667 N N . PRO A 1 83 ? -3.431 -12.525 -13.597 1.00 97.38 83 PRO A N 1
ATOM 668 C CA . PRO A 1 83 ? -3.347 -13.419 -12.441 1.00 97.38 83 PRO A CA 1
ATOM 669 C C . PRO A 1 83 ? -2.145 -14.368 -12.497 1.00 97.38 83 PRO A C 1
ATOM 671 O O . PRO A 1 83 ? -1.476 -14.578 -11.484 1.00 97.38 83 PRO A O 1
ATOM 674 N N . ASP A 1 84 ? -1.824 -14.892 -13.683 1.00 97.25 84 ASP A N 1
ATOM 675 C CA . ASP A 1 84 ? -0.673 -15.777 -13.874 1.00 97.25 84 ASP A CA 1
ATOM 676 C C . ASP A 1 84 ? 0.641 -15.060 -13.561 1.00 97.25 84 ASP A C 1
ATOM 678 O O . ASP A 1 84 ? 1.476 -15.594 -12.830 1.00 97.25 84 ASP A O 1
ATOM 682 N N . MET A 1 85 ? 0.804 -13.817 -14.027 1.00 95.50 85 MET A N 1
ATOM 683 C CA . MET A 1 85 ? 1.994 -13.025 -13.715 1.00 95.50 85 MET A CA 1
ATOM 684 C C . MET A 1 85 ? 2.047 -12.621 -12.240 1.00 95.50 85 MET A C 1
ATOM 686 O O . MET A 1 85 ? 3.117 -12.673 -11.634 1.00 95.50 85 MET A O 1
ATOM 690 N N . ALA A 1 86 ? 0.906 -12.298 -11.626 1.00 96.56 86 ALA A N 1
ATOM 691 C CA . ALA A 1 86 ? 0.837 -12.042 -10.190 1.00 96.56 86 ALA A CA 1
ATOM 692 C C . ALA A 1 86 ? 1.286 -13.270 -9.379 1.00 96.56 86 ALA A C 1
ATOM 694 O O . ALA A 1 86 ? 2.072 -13.129 -8.447 1.00 96.56 86 ALA A O 1
ATOM 695 N N . LYS A 1 87 ? 0.878 -14.486 -9.767 1.00 97.88 87 LYS A N 1
ATOM 696 C CA . LYS A 1 87 ? 1.353 -15.734 -9.144 1.00 97.88 87 LYS A CA 1
ATOM 697 C C . LYS A 1 87 ? 2.861 -15.923 -9.324 1.00 97.88 87 LYS A C 1
ATOM 699 O O . LYS A 1 87 ? 3.535 -16.323 -8.376 1.00 97.88 87 LYS A O 1
ATOM 704 N N . GLN A 1 88 ? 3.400 -15.622 -10.506 1.00 97.06 88 GLN A N 1
ATOM 705 C CA . GLN A 1 88 ? 4.842 -15.723 -10.749 1.00 97.06 88 GLN A CA 1
ATOM 706 C C . GLN A 1 88 ? 5.649 -14.801 -9.829 1.00 97.06 88 GLN A C 1
ATOM 708 O O . GLN A 1 88 ? 6.666 -15.230 -9.292 1.00 97.06 88 GLN A O 1
ATOM 713 N N . VAL A 1 89 ? 5.185 -13.567 -9.624 1.00 96.38 89 VAL A N 1
ATOM 714 C CA . VAL A 1 89 ? 5.902 -12.530 -8.864 1.00 96.38 89 VAL A CA 1
ATOM 715 C C . VAL A 1 89 ? 5.671 -12.640 -7.358 1.00 96.38 89 VAL A C 1
ATOM 717 O O . VAL A 1 89 ? 6.603 -12.451 -6.590 1.00 96.38 89 VAL A O 1
ATOM 720 N N . LEU A 1 90 ? 4.448 -12.951 -6.925 1.00 96.56 90 LEU A N 1
ATOM 721 C CA . LEU A 1 90 ? 4.055 -12.939 -5.510 1.00 96.56 90 LEU A CA 1
ATOM 722 C C . LEU A 1 90 ? 4.131 -14.312 -4.834 1.00 96.56 90 LEU A C 1
ATOM 724 O O . LEU A 1 90 ? 3.914 -14.394 -3.627 1.00 96.56 90 LEU A O 1
ATOM 728 N N . LYS A 1 91 ? 4.384 -15.389 -5.591 1.00 96.94 91 LYS A N 1
ATOM 729 C CA . LYS A 1 91 ? 4.484 -16.752 -5.048 1.00 96.94 91 LYS A CA 1
ATOM 730 C C . LYS A 1 91 ? 5.675 -17.533 -5.589 1.00 96.94 91 LYS A C 1
ATOM 732 O O . LYS A 1 91 ? 6.454 -18.043 -4.801 1.00 96.94 91 LYS A O 1
ATOM 737 N N . THR A 1 92 ? 5.806 -17.675 -6.909 1.00 97.94 92 THR A N 1
ATOM 738 C CA . THR A 1 92 ? 6.861 -18.536 -7.482 1.00 97.94 92 THR A CA 1
ATOM 739 C C . THR A 1 92 ? 8.257 -17.948 -7.276 1.00 97.94 92 THR A C 1
ATOM 741 O O . THR A 1 92 ? 9.186 -18.672 -6.939 1.00 97.94 92 THR A O 1
ATOM 744 N N . HIS A 1 93 ? 8.396 -16.636 -7.470 1.00 96.75 93 HIS A N 1
ATOM 745 C CA . HIS A 1 93 ? 9.652 -15.897 -7.333 1.00 96.75 93 HIS A CA 1
ATOM 746 C C . HIS A 1 93 ? 9.544 -14.805 -6.262 1.00 96.75 93 HIS A C 1
ATOM 748 O O . HIS A 1 93 ? 10.204 -13.772 -6.360 1.00 96.75 93 HIS A O 1
ATOM 754 N N . ASP A 1 94 ? 8.697 -15.016 -5.255 1.00 95.31 94 ASP A N 1
ATOM 755 C CA . ASP A 1 94 ? 8.363 -14.023 -4.231 1.00 95.31 94 ASP A CA 1
ATOM 756 C C . ASP A 1 94 ? 9.596 -13.411 -3.557 1.00 95.31 94 ASP A C 1
ATOM 758 O O . ASP A 1 94 ? 9.673 -12.194 -3.412 1.00 95.31 94 ASP A O 1
ATOM 762 N N . LEU A 1 95 ? 10.606 -14.221 -3.244 1.00 95.06 95 LEU A N 1
ATOM 763 C CA . LEU A 1 95 ? 11.849 -13.779 -2.625 1.00 95.06 95 LEU A CA 1
ATOM 764 C C . LEU A 1 95 ? 12.635 -12.795 -3.506 1.00 95.06 95 LEU A C 1
ATOM 766 O O . LEU A 1 95 ? 13.204 -11.834 -2.990 1.00 95.06 95 LEU A O 1
ATOM 770 N N . ALA A 1 96 ? 12.634 -12.988 -4.829 1.00 94.69 96 ALA A N 1
ATOM 771 C CA . ALA A 1 96 ? 13.311 -12.091 -5.768 1.00 94.69 96 ALA A CA 1
ATOM 772 C C . ALA A 1 96 ? 12.629 -10.713 -5.855 1.00 94.69 96 ALA A C 1
ATOM 774 O O . ALA A 1 96 ? 13.282 -9.718 -6.166 1.00 94.69 96 ALA A O 1
ATOM 775 N N . PHE A 1 97 ? 11.331 -10.650 -5.541 1.00 93.88 97 PHE A N 1
ATOM 776 C CA . PHE A 1 97 ? 10.517 -9.432 -5.540 1.00 93.88 97 PHE A CA 1
ATOM 777 C C . PHE A 1 97 ? 10.129 -8.967 -4.126 1.00 93.88 97 PHE A C 1
ATOM 779 O O . PHE A 1 97 ? 9.294 -8.076 -3.968 1.00 93.88 97 PHE A O 1
ATOM 786 N N . ALA A 1 98 ? 10.728 -9.548 -3.082 1.00 93.06 98 ALA A N 1
ATOM 787 C CA . ALA A 1 98 ? 10.319 -9.300 -1.703 1.00 93.06 98 ALA A CA 1
ATOM 788 C C . ALA A 1 98 ? 10.739 -7.915 -1.193 1.00 93.06 98 ALA A C 1
ATOM 790 O O . ALA A 1 98 ? 10.081 -7.362 -0.309 1.00 93.06 98 ALA A O 1
ATOM 791 N N . SER A 1 99 ? 11.816 -7.349 -1.741 1.00 90.62 99 SER A N 1
ATOM 792 C CA . SER A 1 99 ? 12.348 -6.045 -1.339 1.00 90.62 99 SER A CA 1
ATOM 793 C C . SER A 1 99 ? 11.467 -4.880 -1.795 1.00 90.62 99 SER A C 1
ATOM 795 O O . SER A 1 99 ? 10.819 -4.930 -2.839 1.00 90.62 99 SER A O 1
ATOM 797 N N . ARG A 1 100 ? 11.450 -3.804 -1.003 1.00 90.44 100 ARG A N 1
ATOM 798 C CA . ARG A 1 100 ? 10.662 -2.592 -1.266 1.00 90.44 100 ARG A CA 1
ATOM 799 C C . ARG A 1 100 ? 11.499 -1.520 -1.963 1.00 90.44 100 ARG A C 1
ATOM 801 O O . ARG A 1 100 ? 12.693 -1.405 -1.676 1.00 90.44 100 ARG A O 1
ATOM 808 N N . PRO A 1 101 ? 10.899 -0.723 -2.864 1.00 88.75 101 PRO A N 1
ATOM 809 C CA . PRO A 1 101 ? 11.575 0.446 -3.405 1.00 88.75 101 PRO A CA 1
ATOM 810 C C . PRO A 1 101 ? 11.865 1.445 -2.279 1.00 88.75 101 PRO A C 1
ATOM 812 O O . PRO A 1 101 ? 11.044 1.645 -1.384 1.00 88.75 101 PRO A O 1
ATOM 815 N N . LYS A 1 102 ? 13.032 2.092 -2.337 1.00 87.75 102 LYS A N 1
ATOM 816 C CA . LYS A 1 102 ? 13.371 3.176 -1.411 1.00 87.75 102 LYS A CA 1
ATOM 817 C C . LYS A 1 102 ? 12.622 4.435 -1.835 1.00 87.75 102 LYS A C 1
ATOM 819 O O . LYS A 1 102 ? 12.926 5.003 -2.880 1.00 87.75 102 LYS A O 1
ATOM 824 N N . LEU A 1 103 ? 11.661 4.858 -1.023 1.00 89.31 103 LEU A N 1
ATOM 825 C CA . LEU A 1 103 ? 10.907 6.092 -1.221 1.00 89.31 103 LEU A CA 1
ATOM 826 C C . LEU A 1 103 ? 11.322 7.099 -0.149 1.00 89.31 103 LEU A C 1
ATOM 828 O O . LEU A 1 103 ? 11.333 6.765 1.034 1.00 89.31 103 LEU A O 1
ATOM 832 N N . LEU A 1 104 ? 11.639 8.334 -0.546 1.00 91.50 104 LEU A N 1
ATOM 833 C CA . LEU A 1 104 ? 12.047 9.380 0.399 1.00 91.50 104 LEU A CA 1
ATOM 834 C C . LEU A 1 104 ? 10.960 9.640 1.452 1.00 91.50 104 LEU A C 1
ATOM 836 O O . LEU A 1 104 ? 11.259 9.690 2.642 1.00 91.50 104 LEU A O 1
ATOM 840 N N . ALA A 1 105 ? 9.700 9.731 1.020 1.00 91.25 105 ALA A N 1
ATOM 841 C CA . ALA A 1 105 ? 8.561 9.890 1.918 1.00 91.25 105 ALA A CA 1
ATOM 842 C C . ALA A 1 105 ? 8.461 8.739 2.929 1.00 91.25 105 ALA A C 1
ATOM 844 O O . ALA A 1 105 ? 8.314 8.991 4.121 1.00 91.25 105 ALA A O 1
ATOM 845 N N . ALA A 1 106 ? 8.616 7.488 2.481 1.00 91.06 106 ALA A N 1
ATOM 846 C CA . ALA A 1 106 ? 8.597 6.333 3.376 1.00 91.06 106 ALA A CA 1
ATOM 847 C C . ALA A 1 106 ? 9.770 6.352 4.368 1.00 91.06 106 ALA A C 1
ATOM 849 O O . ALA A 1 106 ? 9.586 6.047 5.541 1.00 91.06 106 ALA A O 1
ATOM 850 N N . ASN A 1 107 ? 10.961 6.775 3.938 1.00 92.12 107 ASN A N 1
ATOM 851 C CA . ASN A 1 107 ? 12.105 6.904 4.839 1.00 92.12 107 ASN A CA 1
ATOM 852 C C . ASN A 1 107 ? 11.868 7.959 5.926 1.00 92.12 107 ASN A C 1
ATOM 854 O O . ASN A 1 107 ? 12.278 7.758 7.064 1.00 92.12 107 ASN A O 1
ATOM 858 N N . ILE A 1 108 ? 11.212 9.071 5.597 1.00 92.62 108 ILE A N 1
ATOM 859 C CA . ILE A 1 108 ? 10.908 10.121 6.575 1.00 92.62 108 ILE A CA 1
ATOM 860 C C . ILE A 1 108 ? 9.788 9.666 7.519 1.00 92.62 108 ILE A C 1
ATOM 862 O O . ILE A 1 108 ? 9.925 9.776 8.733 1.00 92.62 108 ILE A O 1
ATOM 866 N N . LEU A 1 109 ? 8.693 9.134 6.971 1.00 91.62 109 LEU A N 1
ATOM 867 C CA . LEU A 1 109 ? 7.494 8.779 7.736 1.00 91.62 109 LEU A CA 1
ATOM 868 C C . LEU A 1 109 ? 7.667 7.511 8.579 1.00 91.62 109 LEU A C 1
ATOM 870 O O . LEU A 1 109 ? 7.077 7.405 9.650 1.00 91.62 109 LEU A O 1
ATOM 874 N N . PHE A 1 110 ? 8.467 6.556 8.107 1.00 92.00 110 PHE A N 1
ATOM 875 C CA . PHE A 1 110 ? 8.625 5.240 8.728 1.00 92.00 110 PHE A CA 1
ATOM 876 C C . PHE A 1 110 ? 10.056 4.975 9.195 1.00 92.00 110 PHE A C 1
ATOM 878 O O . PHE A 1 110 ? 10.549 3.849 9.109 1.00 92.00 110 PHE A O 1
ATOM 885 N N . TYR A 1 111 ? 10.736 6.023 9.671 1.00 91.88 111 TYR A N 1
ATOM 886 C CA . TYR A 1 111 ? 12.047 5.934 10.320 1.00 91.88 111 TYR A CA 1
ATOM 887 C C . TYR A 1 111 ? 13.042 5.080 9.521 1.00 91.88 111 TYR A C 1
ATOM 889 O O . TYR A 1 111 ? 13.536 4.052 9.985 1.00 91.88 111 TYR A O 1
ATOM 897 N N . ASN A 1 112 ? 13.293 5.505 8.284 1.00 91.62 112 ASN A N 1
ATOM 898 C CA . ASN A 1 112 ? 14.167 4.852 7.313 1.00 91.62 112 ASN A CA 1
ATOM 899 C C . ASN A 1 112 ? 13.731 3.420 6.934 1.00 91.62 112 ASN A C 1
ATOM 901 O O . ASN A 1 112 ? 14.573 2.551 6.710 1.00 91.62 112 ASN A O 1
ATOM 905 N N . GLY A 1 113 ? 12.417 3.170 6.873 1.00 88.56 113 GLY A N 1
ATOM 906 C CA . GLY A 1 113 ? 11.863 1.865 6.509 1.00 88.56 113 GLY A CA 1
ATOM 907 C C . GLY A 1 113 ? 12.104 0.809 7.587 1.00 88.56 113 GLY A C 1
ATOM 908 O O . GLY A 1 113 ? 12.532 -0.304 7.291 1.00 88.56 113 GLY A O 1
ATOM 909 N N . THR A 1 114 ? 11.885 1.156 8.853 1.00 91.75 114 THR A N 1
ATOM 910 C CA . THR A 1 114 ? 11.913 0.188 9.966 1.00 91.75 114 THR A CA 1
ATOM 911 C C . THR A 1 114 ? 10.520 -0.364 10.288 1.00 91.75 114 THR A C 1
ATOM 913 O O . THR A 1 114 ? 10.354 -1.173 11.190 1.00 91.75 114 THR A O 1
ATOM 916 N N . ASP A 1 115 ? 9.496 0.007 9.523 1.00 92.62 115 ASP A N 1
ATOM 917 C CA . ASP A 1 115 ? 8.152 -0.559 9.617 1.00 92.62 115 ASP A CA 1
ATOM 918 C C . ASP A 1 115 ? 8.005 -1.882 8.828 1.00 92.62 115 ASP A C 1
ATOM 920 O O . ASP A 1 115 ? 8.862 -2.283 8.047 1.00 92.62 115 ASP A O 1
ATOM 924 N N . VAL A 1 116 ? 6.879 -2.583 8.981 1.00 93.44 116 VAL A N 1
ATOM 925 C CA . VAL A 1 116 ? 6.656 -3.891 8.324 1.00 93.44 116 VAL A CA 1
ATOM 926 C C . VAL A 1 116 ? 6.292 -3.766 6.831 1.00 93.44 116 VAL A C 1
ATOM 928 O O . VAL A 1 116 ? 6.380 -4.749 6.084 1.00 93.44 116 VAL A O 1
ATOM 931 N N . VAL A 1 117 ? 5.882 -2.580 6.373 1.00 92.25 117 VAL A N 1
ATOM 932 C CA . VAL A 1 117 ? 5.426 -2.311 5.002 1.00 92.25 117 VAL 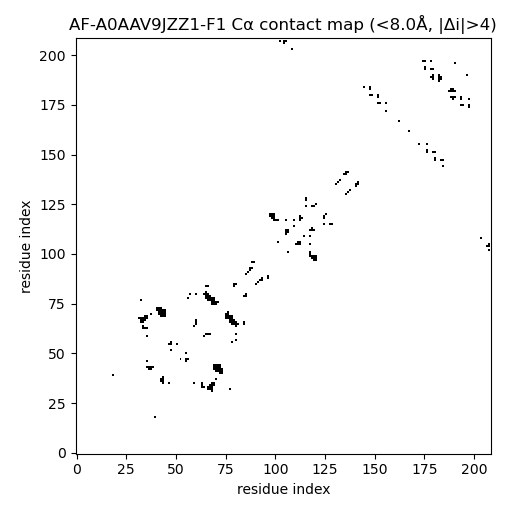A CA 1
ATOM 933 C C . VAL A 1 117 ? 6.589 -1.929 4.088 1.00 92.25 117 VAL A C 1
ATOM 935 O O . VAL A 1 117 ? 6.680 -2.509 3.000 1.00 92.25 117 VAL A O 1
ATOM 938 N N . PHE A 1 118 ? 7.470 -1.012 4.510 1.00 93.12 118 PHE A N 1
ATOM 939 C CA . PHE A 1 118 ? 8.577 -0.485 3.695 1.00 93.12 118 PHE A CA 1
ATOM 940 C C . PHE A 1 118 ? 9.964 -1.037 4.045 1.00 93.12 118 PHE A C 1
ATOM 942 O O . PHE A 1 118 ? 10.906 -0.795 3.285 1.00 93.12 118 PHE A O 1
ATOM 949 N N . SER A 1 119 ? 10.111 -1.820 5.119 1.00 93.44 119 SER A N 1
ATOM 950 C CA . SER A 1 119 ? 11.403 -2.439 5.435 1.00 93.44 119 SER A CA 1
ATOM 951 C C . SER A 1 119 ? 11.867 -3.415 4.347 1.00 93.44 119 SER A C 1
ATOM 953 O O . SER A 1 119 ? 11.059 -4.189 3.816 1.00 93.44 119 SER A O 1
ATOM 955 N N . PRO A 1 120 ? 13.163 -3.388 3.973 1.00 92.44 120 PRO A N 1
ATOM 956 C CA . PRO A 1 120 ? 13.716 -4.348 3.031 1.00 92.44 120 PRO A CA 1
ATOM 957 C C . PRO A 1 120 ? 13.616 -5.769 3.589 1.00 92.44 120 PRO A C 1
ATOM 959 O O . PRO A 1 120 ? 13.705 -6.005 4.795 1.00 92.44 120 PRO A O 1
ATOM 962 N N . TYR A 1 121 ? 13.471 -6.740 2.690 1.00 93.69 121 TYR A N 1
ATOM 963 C CA . TYR A 1 121 ? 13.421 -8.134 3.098 1.00 93.69 121 TYR A CA 1
ATOM 964 C C . TYR A 1 121 ? 14.746 -8.554 3.754 1.00 93.69 121 TYR A C 1
ATOM 966 O O . TYR A 1 121 ? 15.824 -8.350 3.197 1.00 93.69 121 TYR A O 1
ATOM 974 N N . GLY A 1 122 ? 14.658 -9.166 4.933 1.00 94.12 122 GLY A N 1
ATOM 975 C CA . GLY A 1 122 ? 15.801 -9.592 5.735 1.00 94.12 122 GLY A CA 1
ATOM 976 C C . GLY A 1 122 ? 15.355 -10.143 7.087 1.00 94.12 122 GLY A C 1
ATOM 977 O O . GLY A 1 122 ? 14.156 -10.247 7.353 1.00 94.12 122 GLY A O 1
ATOM 978 N N . GLU A 1 123 ? 16.308 -10.489 7.952 1.00 95.81 123 GLU A N 1
ATOM 979 C CA . GLU A 1 123 ? 16.010 -11.089 9.264 1.00 95.81 123 GLU A CA 1
ATOM 980 C C . GLU A 1 123 ? 15.150 -10.181 10.150 1.00 95.81 123 GLU A C 1
ATOM 982 O O . GLU A 1 123 ? 14.178 -10.647 10.744 1.00 95.81 123 GLU A O 1
ATOM 987 N N . TYR A 1 124 ? 15.418 -8.871 10.141 1.00 94.81 124 TYR A N 1
ATOM 988 C CA . TYR A 1 124 ? 14.596 -7.885 10.845 1.00 94.81 124 TYR A CA 1
ATOM 989 C C . TYR A 1 124 ? 13.124 -7.941 10.409 1.00 94.81 124 TYR A C 1
ATOM 991 O O . TYR A 1 124 ? 12.226 -8.127 11.232 1.00 94.81 124 TYR A O 1
ATOM 999 N N . TRP A 1 125 ? 12.868 -7.845 9.099 1.00 95.88 125 TRP A N 1
ATOM 1000 C CA . TRP A 1 125 ? 11.509 -7.883 8.559 1.00 95.88 125 TRP A CA 1
ATOM 1001 C C . TRP A 1 125 ? 10.811 -9.213 8.866 1.00 95.88 125 TRP A C 1
ATOM 1003 O O . TRP A 1 125 ? 9.639 -9.218 9.245 1.00 95.88 125 TRP A O 1
ATOM 1013 N N . LYS A 1 126 ? 11.523 -10.346 8.760 1.00 95.81 126 LYS A N 1
ATOM 1014 C CA . LYS A 1 126 ? 10.978 -11.670 9.106 1.00 95.81 126 LYS A CA 1
ATOM 1015 C C . LYS A 1 126 ? 10.551 -11.729 10.572 1.00 95.81 126 LYS A C 1
ATOM 1017 O O . LYS A 1 126 ? 9.460 -12.219 10.865 1.00 95.81 126 LYS A O 1
ATOM 1022 N N . GLN A 1 127 ? 11.382 -11.215 11.479 1.00 97.00 127 GLN A N 1
ATOM 1023 C CA . GLN A 1 127 ? 11.085 -11.174 12.907 1.00 97.00 127 GLN A CA 1
ATOM 1024 C C . GLN A 1 127 ? 9.874 -10.283 13.202 1.00 97.00 127 GLN A C 1
ATOM 1026 O O . GLN A 1 127 ? 8.934 -10.742 13.852 1.00 97.00 127 GLN A O 1
ATOM 1031 N N . MET A 1 128 ? 9.838 -9.057 12.672 1.00 96.56 128 MET A N 1
ATOM 1032 C CA . MET A 1 128 ? 8.704 -8.150 12.889 1.00 96.56 128 MET A CA 1
ATOM 1033 C C . MET A 1 128 ? 7.411 -8.701 12.290 1.00 96.56 128 MET A C 1
ATOM 1035 O O . MET A 1 128 ? 6.373 -8.699 12.951 1.00 96.56 128 MET A O 1
ATOM 1039 N N . ARG A 1 129 ? 7.465 -9.282 11.085 1.00 95.62 129 ARG A N 1
ATOM 1040 C CA . ARG A 1 129 ? 6.311 -9.959 10.482 1.00 95.62 129 ARG A CA 1
ATOM 1041 C C . ARG A 1 129 ? 5.819 -11.119 11.344 1.00 95.62 129 ARG A C 1
ATOM 1043 O O . ARG A 1 129 ? 4.609 -11.266 11.506 1.00 95.62 129 ARG A O 1
ATOM 1050 N N . LYS A 1 130 ? 6.722 -11.936 11.897 1.00 96.81 130 LYS A N 1
ATOM 1051 C CA . LYS A 1 130 ? 6.362 -13.042 12.795 1.00 96.81 130 LYS A CA 1
ATOM 1052 C C . LYS A 1 130 ? 5.633 -12.524 14.037 1.00 96.81 130 LYS A C 1
ATOM 1054 O O . LYS A 1 130 ? 4.580 -13.060 14.364 1.00 96.81 130 LYS A O 1
ATOM 1059 N N . ILE A 1 131 ? 6.143 -11.467 14.670 1.00 95.88 131 ILE A N 1
ATOM 1060 C CA . ILE A 1 131 ? 5.498 -10.832 15.829 1.00 95.88 131 ILE A CA 1
ATOM 1061 C C . ILE A 1 131 ? 4.102 -10.327 15.450 1.00 95.88 131 ILE A C 1
ATOM 1063 O O . ILE A 1 131 ? 3.131 -10.683 16.110 1.00 95.88 131 ILE A O 1
ATOM 1067 N N . CYS A 1 132 ? 3.959 -9.580 14.350 1.00 95.25 132 CYS A N 1
ATOM 1068 C CA . CYS A 1 132 ? 2.648 -9.094 13.912 1.00 95.25 132 CYS A CA 1
ATOM 1069 C C . CYS A 1 132 ? 1.653 -10.234 13.652 1.00 95.25 132 CYS A C 1
ATOM 1071 O O . CYS A 1 132 ? 0.493 -10.141 14.049 1.00 95.25 132 CYS A O 1
ATOM 1073 N N . LEU A 1 133 ? 2.083 -11.312 12.994 1.00 95.44 133 LEU A N 1
ATOM 1074 C CA . LEU A 1 133 ? 1.199 -12.432 12.669 1.00 95.44 133 LEU A CA 1
ATOM 1075 C C . LEU A 1 133 ? 0.779 -13.235 13.902 1.00 95.44 133 LEU A C 1
ATOM 1077 O O . LEU A 1 133 ? -0.379 -13.635 13.985 1.00 95.44 133 LEU A O 1
ATOM 1081 N N . LEU A 1 134 ? 1.693 -13.474 14.842 1.00 93.75 134 LEU A N 1
ATOM 1082 C CA . LEU A 1 134 ? 1.406 -14.285 16.025 1.00 93.75 134 LEU A CA 1
ATOM 1083 C C . LEU A 1 134 ? 0.675 -13.482 17.105 1.00 93.75 134 LEU A C 1
ATOM 1085 O O . LEU A 1 134 ? -0.333 -13.948 17.633 1.00 93.75 134 LEU A O 1
ATOM 1089 N N . GLU A 1 135 ? 1.134 -12.262 17.376 1.00 91.00 135 GLU A N 1
ATOM 1090 C CA . GLU A 1 135 ? 0.694 -11.480 18.534 1.00 91.00 135 GLU A CA 1
ATOM 1091 C C . GLU A 1 135 ? -0.403 -10.463 18.211 1.00 91.00 135 GLU A C 1
ATOM 1093 O O . GLU A 1 135 ? -1.161 -10.087 19.097 1.00 91.00 135 GLU A O 1
ATOM 1098 N N . LEU A 1 136 ? -0.562 -10.025 16.959 1.00 91.00 136 LEU A N 1
ATOM 1099 C CA . LEU A 1 136 ? -1.590 -9.028 16.610 1.00 91.00 136 LEU A CA 1
ATOM 1100 C C . LEU A 1 136 ? -2.698 -9.622 15.742 1.00 91.00 136 LEU A C 1
ATOM 1102 O O . LEU A 1 136 ? -3.882 -9.440 16.020 1.00 91.00 136 LEU A O 1
ATOM 1106 N N . LEU A 1 137 ? -2.318 -10.356 14.697 1.00 93.56 137 LEU A N 1
ATOM 1107 C CA . LEU A 1 137 ? -3.233 -10.840 13.660 1.00 93.56 137 LEU A CA 1
ATOM 1108 C C . LEU A 1 137 ? -3.616 -12.319 13.822 1.00 93.56 137 LEU A C 1
ATOM 1110 O O . LEU A 1 137 ? -4.340 -12.868 12.990 1.00 93.56 137 LEU A O 1
ATOM 1114 N N . GLY A 1 138 ? -3.162 -12.969 14.896 1.00 95.06 138 GLY A N 1
ATOM 1115 C CA . GLY A 1 138 ? -3.498 -14.354 15.203 1.00 95.06 138 GLY A CA 1
ATOM 1116 C C . GLY A 1 138 ? -4.988 -14.527 15.507 1.00 95.06 138 GLY A C 1
ATOM 1117 O O . GLY A 1 138 ? -5.618 -13.665 16.119 1.00 95.06 138 GLY A O 1
ATOM 1118 N N . ALA A 1 139 ? -5.568 -15.673 15.133 1.00 95.56 139 ALA A N 1
ATOM 1119 C CA . ALA A 1 139 ? -7.008 -15.923 15.269 1.00 95.56 139 ALA A CA 1
ATOM 1120 C C . ALA A 1 139 ? -7.538 -15.721 16.702 1.00 95.56 139 ALA A C 1
ATOM 1122 O O . ALA A 1 139 ? -8.657 -15.244 16.882 1.00 95.56 139 ALA A O 1
ATOM 1123 N N . LYS A 1 140 ? -6.736 -16.053 17.724 1.00 94.31 140 LYS A N 1
ATOM 1124 C CA . LYS A 1 140 ? -7.073 -15.822 19.137 1.00 94.31 140 LYS A CA 1
ATOM 1125 C C . LYS A 1 140 ? -7.227 -14.328 19.446 1.00 94.31 140 LYS A C 1
ATOM 1127 O O . LYS A 1 140 ? -8.244 -13.937 20.011 1.00 94.31 140 LYS A O 1
ATOM 1132 N N . ASN A 1 141 ? -6.268 -13.505 19.025 1.00 91.31 141 ASN A N 1
ATOM 1133 C CA . ASN A 1 141 ? -6.265 -12.066 19.302 1.00 91.31 141 ASN A CA 1
ATOM 1134 C C . ASN A 1 141 ? -7.308 -11.337 18.448 1.00 91.31 141 ASN A C 1
ATOM 1136 O O . ASN A 1 141 ? -8.075 -10.520 18.941 1.00 91.31 141 ASN A O 1
ATOM 1140 N N . VAL A 1 142 ? -7.490 -11.739 17.189 1.00 93.19 142 VAL A N 1
ATOM 1141 C CA . VAL A 1 142 ? -8.599 -11.223 16.373 1.00 93.19 142 VAL A CA 1
ATOM 1142 C C . VAL A 1 142 ? -9.957 -11.539 17.018 1.00 93.19 142 VAL A C 1
ATOM 1144 O O . VAL A 1 142 ? -10.855 -10.693 17.008 1.00 93.19 142 VAL A O 1
ATOM 1147 N N . LYS A 1 143 ? -10.138 -12.726 17.613 1.00 95.31 143 LYS A N 1
ATOM 1148 C CA . LYS A 1 143 ? -11.370 -13.077 18.341 1.00 95.31 143 LYS A CA 1
ATOM 1149 C C . LYS A 1 143 ? -11.547 -12.277 19.633 1.00 95.31 143 LYS A C 1
ATOM 1151 O O . LYS A 1 143 ? -12.682 -11.898 19.922 1.00 95.31 143 LYS A O 1
ATOM 1156 N N . SER A 1 144 ? -10.480 -11.971 20.373 1.00 93.94 144 SER A N 1
ATOM 1157 C CA . SER A 1 144 ? -10.589 -11.166 21.600 1.00 93.94 144 SER A CA 1
ATOM 1158 C C . SER A 1 144 ? -11.077 -9.737 21.322 1.00 93.94 144 SER A C 1
ATOM 1160 O O . SER A 1 144 ? -11.830 -9.193 22.121 1.00 93.94 144 SER A O 1
ATOM 1162 N N . PHE A 1 145 ? -10.788 -9.173 20.143 1.00 94.12 145 PHE A N 1
ATOM 1163 C CA . PHE A 1 145 ? -11.320 -7.869 19.710 1.00 94.12 145 PHE A CA 1
ATOM 1164 C C . PHE A 1 145 ? -12.773 -7.904 19.188 1.00 94.12 145 PHE A C 1
ATOM 1166 O O . PHE A 1 145 ? -13.239 -6.942 18.572 1.00 94.12 145 PHE A O 1
ATOM 1173 N N . SER A 1 146 ? -13.505 -9.009 19.368 1.00 95.31 146 SER A N 1
ATOM 1174 C CA . SER A 1 146 ? -14.885 -9.152 18.874 1.00 95.31 146 SER A CA 1
ATOM 1175 C C . SER A 1 146 ? -15.854 -8.143 19.486 1.00 95.31 146 SER A C 1
ATOM 1177 O O . SER A 1 146 ? -16.628 -7.543 18.742 1.00 95.31 146 SER A O 1
ATOM 1179 N N . SER A 1 147 ? -15.766 -7.903 20.794 1.00 95.75 147 SER A N 1
ATOM 1180 C CA . SER A 1 147 ? -16.602 -6.919 21.491 1.00 95.75 147 SER A CA 1
ATOM 1181 C C . SER A 1 147 ? -16.363 -5.500 20.972 1.00 95.75 147 SER A C 1
ATOM 1183 O O . SER A 1 147 ? -17.318 -4.772 20.722 1.00 95.75 147 SER A O 1
ATOM 1185 N N . ILE A 1 148 ? -15.100 -5.135 20.717 1.00 95.69 148 ILE A N 1
ATOM 1186 C CA . ILE A 1 148 ? -14.725 -3.843 20.125 1.00 95.69 148 ILE A CA 1
ATOM 1187 C C . ILE A 1 148 ? -15.367 -3.690 18.743 1.00 95.69 148 ILE A C 1
ATOM 1189 O O . ILE A 1 148 ? -15.999 -2.672 18.474 1.00 95.69 148 ILE A O 1
ATOM 1193 N N . ARG A 1 149 ? -15.263 -4.713 17.880 1.00 95.06 149 ARG A N 1
ATOM 1194 C CA . ARG A 1 149 ? -15.897 -4.691 16.550 1.00 95.06 149 ARG A CA 1
ATOM 1195 C C . ARG A 1 149 ? -17.407 -4.539 16.627 1.00 95.06 149 ARG A C 1
ATOM 1197 O O . ARG A 1 149 ? -17.963 -3.745 15.877 1.00 95.06 149 ARG A O 1
ATOM 1204 N N . GLN A 1 150 ? -18.061 -5.305 17.495 1.00 96.69 150 GLN A N 1
ATOM 1205 C CA . GLN A 1 150 ? -19.512 -5.239 17.660 1.00 96.69 150 GLN A CA 1
ATOM 1206 C C . GLN A 1 150 ? -19.948 -3.841 18.107 1.00 96.69 150 GLN A C 1
ATOM 1208 O O . GLN A 1 150 ? -20.825 -3.255 17.482 1.00 96.69 150 GLN A O 1
ATOM 1213 N N . ASP A 1 151 ? -19.288 -3.284 19.121 1.00 96.38 151 ASP A N 1
ATOM 1214 C CA . ASP A 1 151 ? -19.579 -1.951 19.648 1.00 96.38 151 ASP A CA 1
ATOM 1215 C C . ASP A 1 151 ? -19.362 -0.849 18.592 1.00 96.38 151 ASP A C 1
ATOM 1217 O O . ASP A 1 151 ? -20.267 -0.060 18.327 1.00 96.38 151 ASP A O 1
ATOM 1221 N N . GLU A 1 152 ? -18.218 -0.822 17.898 1.00 95.44 152 GLU A N 1
ATOM 1222 C CA . GLU A 1 152 ? -17.961 0.189 16.857 1.00 95.44 152 GLU A CA 1
ATOM 1223 C C . GLU A 1 152 ? -18.924 0.075 15.661 1.00 95.44 152 GLU A C 1
ATOM 1225 O O . GLU A 1 152 ? -19.357 1.091 15.109 1.00 95.44 152 GLU A O 1
ATOM 1230 N N . VAL A 1 153 ? -19.309 -1.146 15.267 1.00 96.56 153 VAL A N 1
ATOM 1231 C CA . VAL A 1 153 ? -20.298 -1.355 14.198 1.00 96.56 153 VAL A CA 1
ATOM 1232 C C . VAL A 1 153 ? -21.677 -0.866 14.635 1.00 96.56 153 VAL A C 1
ATOM 1234 O O . VAL A 1 153 ? -22.338 -0.172 13.862 1.00 96.56 153 VAL A O 1
ATOM 1237 N N . LEU A 1 154 ? -22.103 -1.163 15.867 1.00 97.44 154 LEU A N 1
ATOM 1238 C CA . LEU A 1 154 ? -23.377 -0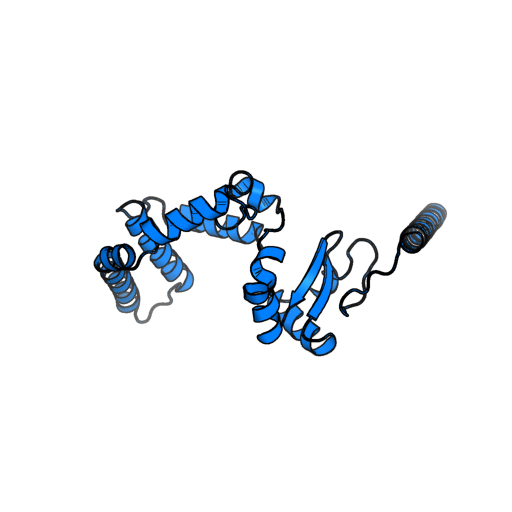.682 16.407 1.00 97.44 154 LEU A CA 1
ATOM 1239 C C . LEU A 1 154 ? -23.424 0.849 16.441 1.00 97.44 154 LEU A C 1
ATOM 1241 O O . LEU A 1 154 ? -24.376 1.432 15.924 1.00 97.44 154 LEU A O 1
ATOM 1245 N N . ARG A 1 155 ? -22.364 1.510 16.924 1.00 95.44 155 ARG A N 1
ATOM 1246 C CA . ARG A 1 155 ? -22.247 2.981 16.902 1.00 95.44 155 ARG A CA 1
ATOM 1247 C C . ARG A 1 155 ? -22.310 3.548 15.488 1.00 95.44 155 ARG A C 1
ATOM 1249 O O . ARG A 1 155 ? -22.843 4.638 15.261 1.00 95.44 155 ARG A O 1
ATOM 1256 N N . MET A 1 156 ? -21.718 2.864 14.511 1.00 95.50 156 MET A N 1
ATOM 1257 C CA . MET A 1 156 ? -21.782 3.285 13.114 1.00 95.50 156 MET A CA 1
ATOM 1258 C C . MET A 1 156 ? -23.207 3.165 12.556 1.00 95.50 156 MET A C 1
ATOM 1260 O O . MET A 1 156 ? -23.686 4.112 11.935 1.00 95.50 156 MET A O 1
ATOM 1264 N N . ILE A 1 157 ? -23.897 2.051 12.819 1.00 96.31 157 ILE A N 1
ATOM 1265 C CA . ILE A 1 157 ? -25.295 1.833 12.415 1.00 96.31 157 ILE A CA 1
ATOM 1266 C C . ILE A 1 157 ? -26.213 2.876 13.060 1.00 96.31 157 ILE A C 1
ATOM 1268 O O . ILE A 1 157 ? -27.034 3.482 12.373 1.00 96.31 157 ILE A O 1
ATOM 1272 N N . GLU A 1 158 ? -26.061 3.121 14.360 1.00 97.00 158 GLU A N 1
ATOM 1273 C CA . GLU A 1 158 ? -26.863 4.094 15.102 1.00 97.00 158 GLU A CA 1
ATOM 1274 C C . GLU A 1 158 ? -26.681 5.520 14.570 1.00 97.00 158 GLU A C 1
ATOM 1276 O O . GLU A 1 158 ? -27.660 6.248 14.403 1.00 97.00 158 GLU A O 1
ATOM 1281 N N . PHE A 1 159 ? -25.452 5.903 14.209 1.00 96.00 159 PHE A N 1
ATOM 1282 C CA . PHE A 1 159 ? -25.181 7.178 13.542 1.00 96.00 159 PHE A CA 1
ATOM 1283 C C . PHE A 1 159 ? -25.955 7.321 12.224 1.00 96.00 159 PHE A C 1
ATOM 1285 O O . PHE A 1 159 ? -26.568 8.360 11.975 1.00 96.00 159 PHE A O 1
ATOM 1292 N N . PHE A 1 160 ? -25.961 6.287 11.378 1.00 95.75 160 PHE A N 1
ATOM 1293 C CA . PHE A 1 160 ? -26.708 6.341 10.119 1.00 95.75 160 PHE A CA 1
ATOM 1294 C C . PHE A 1 160 ? -28.220 6.354 10.352 1.00 95.75 160 PHE A C 1
ATOM 1296 O O . PHE A 1 160 ? -28.936 7.090 9.676 1.00 95.75 160 PHE A O 1
ATOM 1303 N N . ARG A 1 161 ? -28.705 5.603 11.345 1.00 96.06 161 ARG A N 1
ATOM 1304 C CA . ARG A 1 161 ? -30.125 5.559 11.702 1.00 96.06 161 ARG A CA 1
ATOM 1305 C C . ARG A 1 161 ? -30.625 6.907 12.225 1.00 96.06 161 ARG A C 1
ATOM 1307 O O . ARG A 1 161 ? -31.679 7.366 11.794 1.00 96.06 161 ARG A O 1
ATOM 1314 N N . SER A 1 162 ? -29.865 7.558 13.106 1.00 96.19 162 SER A N 1
ATOM 1315 C CA . SER A 1 162 ? -30.201 8.883 13.653 1.00 96.19 162 SER A CA 1
ATOM 1316 C C . SER A 1 162 ? -30.061 10.015 12.629 1.00 96.19 162 SER A C 1
ATOM 1318 O O . SER A 1 162 ? -30.679 11.069 12.776 1.00 96.19 162 SER A O 1
ATOM 1320 N N . SER A 1 163 ? -29.299 9.783 11.559 1.00 95.56 163 SER A N 1
ATOM 1321 C CA . SER A 1 163 ? -29.122 10.727 10.452 1.00 95.56 163 SER A CA 1
ATOM 1322 C C . SER A 1 163 ? -30.074 10.483 9.275 1.00 95.56 163 SER A C 1
ATOM 1324 O O . SER A 1 163 ? -29.885 11.067 8.208 1.00 95.56 163 SER A O 1
ATOM 1326 N N . SER A 1 164 ? -31.094 9.634 9.442 1.00 93.25 164 SER A N 1
ATOM 1327 C CA . SER A 1 164 ? -32.083 9.357 8.394 1.00 93.25 164 SER A CA 1
ATOM 1328 C C . SER A 1 164 ? -32.710 10.651 7.859 1.00 93.25 164 SER A C 1
ATOM 1330 O O . SER A 1 164 ? -33.085 11.542 8.623 1.00 93.25 164 SER A O 1
ATOM 1332 N N . GLY A 1 165 ? -32.793 10.766 6.532 1.00 92.75 165 GLY A N 1
ATOM 1333 C CA . GLY A 1 165 ? -33.314 11.955 5.850 1.00 92.75 165 GLY A CA 1
ATOM 1334 C C . GLY A 1 165 ? -32.360 13.155 5.806 1.00 92.75 165 GLY A C 1
ATOM 1335 O O . GLY A 1 165 ? -32.743 14.196 5.279 1.00 92.75 165 GLY A O 1
ATOM 1336 N N . LYS A 1 166 ? -31.125 13.038 6.319 1.00 95.75 166 LYS A N 1
ATOM 1337 C CA . LYS A 1 166 ? -30.105 14.098 6.274 1.00 95.75 166 LYS A CA 1
ATOM 1338 C C . LYS A 1 166 ? -28.898 13.666 5.432 1.00 95.75 166 LYS A C 1
ATOM 1340 O O . LYS A 1 166 ? -28.511 12.498 5.473 1.00 95.75 166 LYS A O 1
ATOM 1345 N N . PRO A 1 167 ? -28.259 14.587 4.687 1.00 95.62 167 PRO A N 1
ATOM 1346 C CA . PRO A 1 167 ? -27.003 14.285 4.013 1.00 95.62 167 PRO A CA 1
ATOM 1347 C C . PRO A 1 167 ? -25.904 13.996 5.045 1.00 95.62 167 PRO A C 1
ATOM 1349 O O . PRO A 1 167 ? -25.714 14.756 5.995 1.00 95.62 167 PRO A O 1
ATOM 1352 N N . VAL A 1 168 ? -25.160 12.907 4.845 1.00 95.62 168 VAL A N 1
ATOM 1353 C CA . VAL A 1 168 ? -24.060 12.487 5.727 1.00 95.62 168 VAL A CA 1
ATOM 1354 C C . VAL A 1 168 ? -22.770 12.264 4.951 1.00 95.62 168 VAL A C 1
ATOM 1356 O O . VAL A 1 168 ? -22.772 11.764 3.827 1.00 95.62 168 VAL A O 1
ATOM 1359 N N . ASN A 1 169 ? -21.636 12.577 5.579 1.00 94.50 169 ASN A N 1
ATOM 1360 C CA . ASN A 1 169 ? -20.320 12.258 5.036 1.00 94.50 169 ASN A CA 1
ATOM 1361 C C . ASN A 1 169 ? -19.917 10.825 5.430 1.00 94.50 169 ASN A C 1
ATOM 1363 O O . ASN A 1 169 ? -19.267 10.604 6.455 1.00 94.50 169 ASN A O 1
ATOM 1367 N N . ALA A 1 170 ? -20.315 9.848 4.609 1.00 94.31 170 ALA A N 1
ATOM 1368 C CA . ALA A 1 170 ? -20.013 8.433 4.838 1.00 94.31 170 ALA A CA 1
ATOM 1369 C C . ALA A 1 170 ? -18.502 8.155 4.874 1.00 94.31 170 ALA A C 1
ATOM 1371 O O . ALA A 1 170 ? -18.038 7.396 5.720 1.00 94.31 170 ALA A O 1
ATOM 1372 N N . THR A 1 171 ? -17.723 8.825 4.021 1.00 92.94 171 THR A N 1
ATOM 1373 C CA . THR A 1 171 ? -16.262 8.698 3.983 1.00 92.94 171 THR A CA 1
ATOM 1374 C C . THR A 1 171 ? -15.636 9.065 5.327 1.00 92.94 171 THR A C 1
ATOM 1376 O O . THR A 1 171 ? -14.890 8.267 5.892 1.00 92.94 171 THR A O 1
ATOM 1379 N N . LYS A 1 172 ? -15.985 10.233 5.891 1.00 91.75 172 LYS A N 1
ATOM 1380 C CA . LYS A 1 172 ? -15.511 10.647 7.223 1.00 91.75 172 LYS A CA 1
ATOM 1381 C C . LYS A 1 172 ? -15.909 9.617 8.282 1.00 91.75 172 LYS A C 1
ATOM 1383 O O . LYS A 1 172 ? -15.077 9.245 9.106 1.00 91.75 172 LYS A O 1
ATOM 1388 N N . ARG A 1 173 ? -17.150 9.117 8.236 1.00 93.56 173 ARG A N 1
ATOM 1389 C CA . ARG A 1 173 ? -17.642 8.138 9.213 1.00 93.56 173 ARG A CA 1
ATOM 1390 C C . ARG A 1 173 ? -16.886 6.809 9.152 1.00 93.56 173 ARG A C 1
ATOM 1392 O O . ARG A 1 173 ? -16.550 6.269 10.200 1.00 93.56 173 ARG A O 1
ATOM 1399 N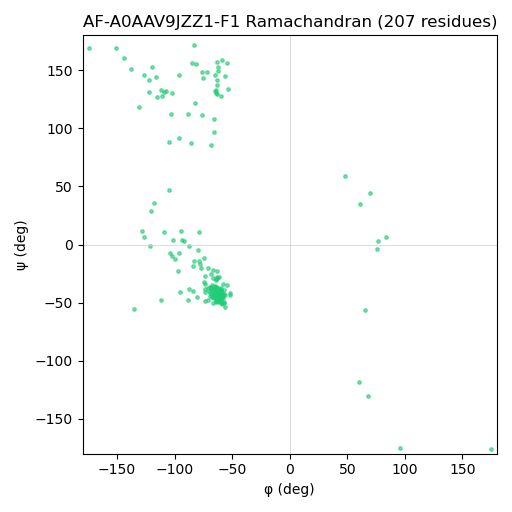 N . ILE A 1 174 ? -16.578 6.311 7.954 1.00 93.50 174 ILE A N 1
ATOM 1400 C CA . ILE A 1 174 ? -15.796 5.079 7.757 1.00 93.50 174 ILE A CA 1
ATOM 1401 C C . ILE A 1 174 ? -14.368 5.255 8.282 1.00 93.50 174 ILE A C 1
ATOM 1403 O O . ILE A 1 174 ? -13.859 4.371 8.968 1.00 93.50 174 ILE A O 1
ATOM 1407 N N . TYR A 1 175 ? -13.736 6.404 8.021 1.00 92.25 175 TYR A N 1
ATOM 1408 C CA . TYR A 1 175 ? -12.411 6.703 8.566 1.00 92.25 175 TYR A CA 1
ATOM 1409 C C . TYR A 1 175 ? -12.410 6.738 10.098 1.00 92.25 175 TYR A C 1
ATOM 1411 O O . TYR A 1 175 ? -11.533 6.140 10.720 1.00 92.25 175 TYR A O 1
ATOM 1419 N N . GLN A 1 176 ? -13.408 7.377 10.713 1.00 93.25 176 GLN A N 1
ATOM 1420 C CA . GLN A 1 176 ? -13.568 7.379 12.170 1.00 93.25 176 GLN A CA 1
ATOM 1421 C C . GLN A 1 176 ? -13.782 5.965 12.716 1.00 93.25 176 GLN A C 1
ATOM 1423 O O . GLN A 1 176 ? -13.110 5.574 13.663 1.00 93.25 176 GLN A O 1
ATOM 1428 N N . PHE A 1 177 ? -14.643 5.164 12.086 1.00 94.12 177 PHE A N 1
ATOM 1429 C CA . PHE A 1 177 ? -14.847 3.765 12.465 1.00 94.12 177 PHE A CA 1
ATOM 1430 C C . PHE A 1 177 ? -13.536 2.961 12.420 1.00 94.12 177 PHE A C 1
ATOM 1432 O O . PHE A 1 177 ? -13.172 2.316 13.403 1.00 94.12 177 PHE A O 1
ATOM 1439 N N . ALA A 1 178 ? -12.786 3.040 11.316 1.00 93.75 178 ALA A N 1
ATOM 1440 C CA . ALA A 1 178 ? -11.514 2.336 11.168 1.00 93.75 178 ALA A CA 1
ATOM 1441 C C . ALA A 1 178 ? -10.472 2.801 12.201 1.00 93.75 178 ALA A C 1
ATOM 1443 O O . ALA A 1 178 ? -9.784 1.979 12.805 1.00 93.75 178 ALA A O 1
ATOM 1444 N N . SER A 1 179 ? -10.392 4.110 12.445 1.00 93.50 179 SER A N 1
ATOM 1445 C CA . SER A 1 179 ? -9.502 4.694 13.448 1.00 93.50 179 SER A CA 1
ATOM 1446 C C . SER A 1 179 ? -9.864 4.239 14.865 1.00 93.50 179 SER A C 1
ATOM 1448 O O . SER A 1 179 ? -8.996 3.736 15.574 1.00 93.50 179 SER A O 1
ATOM 1450 N N . SER A 1 180 ? -11.140 4.304 15.263 1.00 94.19 180 SER A N 1
ATOM 1451 C CA . SER A 1 180 ? -11.598 3.821 16.573 1.00 94.19 180 SER A CA 1
ATOM 1452 C C . SER A 1 180 ? -11.305 2.336 16.761 1.00 94.19 180 SER A C 1
ATOM 1454 O O . SER A 1 180 ? -10.798 1.939 17.810 1.00 94.19 180 SER A O 1
ATOM 1456 N N . MET A 1 181 ? -11.555 1.525 15.729 1.00 93.56 181 MET A N 1
ATOM 1457 C CA . MET A 1 181 ? -11.234 0.100 15.731 1.00 93.56 181 MET A CA 1
ATOM 1458 C C . MET A 1 181 ? -9.750 -0.157 16.003 1.00 93.56 181 MET A C 1
ATOM 1460 O O . MET A 1 181 ? -9.417 -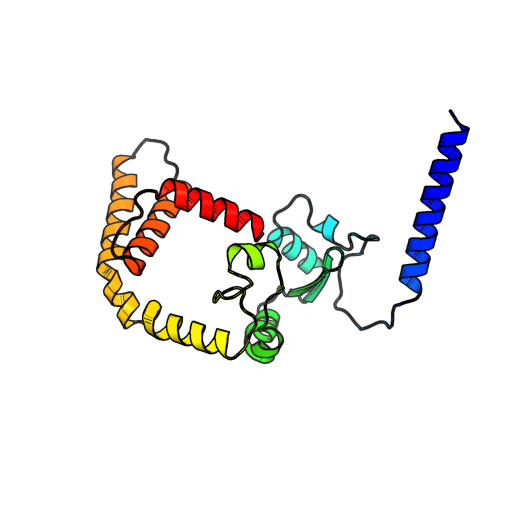0.968 16.870 1.00 93.56 181 MET A O 1
ATOM 1464 N N . ILE A 1 182 ? -8.861 0.538 15.289 1.00 92.62 182 ILE A N 1
ATOM 1465 C CA . ILE A 1 182 ? -7.410 0.398 15.449 1.00 92.62 182 ILE A CA 1
ATOM 1466 C C . ILE A 1 182 ? -6.977 0.900 16.829 1.00 92.62 182 ILE A C 1
ATOM 1468 O O . ILE A 1 182 ? -6.315 0.165 17.557 1.00 92.62 182 ILE A O 1
ATOM 1472 N N . CYS A 1 183 ? -7.386 2.106 17.228 1.00 93.56 183 CYS A N 1
ATOM 1473 C CA . CYS A 1 183 ? -6.980 2.708 18.495 1.00 93.56 183 CYS A CA 1
ATOM 1474 C C . CYS A 1 183 ? -7.442 1.888 19.701 1.00 93.56 183 CYS A C 1
ATOM 1476 O O . CYS A 1 183 ? -6.657 1.652 20.614 1.00 93.56 183 CYS A O 1
ATOM 1478 N N . ARG A 1 184 ? -8.681 1.386 19.701 1.00 93.69 184 ARG A N 1
ATOM 1479 C CA . ARG A 1 184 ? -9.171 0.543 20.798 1.00 93.69 184 ARG A CA 1
ATOM 1480 C C . ARG A 1 184 ? -8.484 -0.813 20.836 1.00 93.69 184 ARG A C 1
ATOM 1482 O O . ARG A 1 184 ? -8.212 -1.304 21.924 1.00 93.69 184 ARG A O 1
ATOM 1489 N N . SER A 1 185 ? -8.174 -1.397 19.680 1.00 92.06 185 SER A N 1
ATOM 1490 C CA . SER A 1 185 ? -7.466 -2.682 19.630 1.00 92.06 185 SER A CA 1
ATOM 1491 C C . SER A 1 185 ? -6.000 -2.547 20.060 1.00 92.06 185 SER A C 1
ATOM 1493 O O . SER A 1 185 ? -5.484 -3.429 20.736 1.00 92.06 185 SER A O 1
ATOM 1495 N N . ALA A 1 186 ? -5.335 -1.445 19.697 1.00 91.12 186 ALA A N 1
ATOM 1496 C CA . ALA A 1 186 ? -3.916 -1.220 19.980 1.00 91.12 186 ALA A CA 1
ATOM 1497 C C . ALA A 1 186 ? -3.650 -0.576 21.353 1.00 91.12 186 ALA A C 1
ATOM 1499 O O . ALA A 1 186 ? -2.682 -0.928 22.018 1.00 91.12 186 ALA A O 1
ATOM 1500 N N . PHE A 1 187 ? -4.499 0.362 21.783 1.00 91.56 187 PHE A N 1
ATOM 1501 C CA . PHE A 1 187 ? -4.284 1.202 22.971 1.00 91.56 187 PHE A CA 1
ATOM 1502 C C . PHE A 1 187 ? -5.395 1.082 24.023 1.00 91.56 187 PHE A C 1
ATOM 1504 O O . PHE A 1 187 ? -5.342 1.759 25.048 1.00 91.56 187 PHE A O 1
ATOM 1511 N N . GLY A 1 188 ? -6.440 0.286 23.771 1.00 91.75 188 GLY A N 1
ATOM 1512 C CA . GLY A 1 188 ? -7.574 0.108 24.686 1.00 91.75 188 GLY A CA 1
ATOM 1513 C C . GLY A 1 188 ? -8.570 1.274 24.730 1.00 91.75 188 GLY A C 1
ATOM 1514 O O . GLY A 1 188 ? -9.603 1.167 25.387 1.00 91.75 188 GLY A O 1
ATOM 1515 N N . LYS A 1 189 ? -8.310 2.380 24.020 1.00 92.31 189 LYS A N 1
ATOM 1516 C CA . LYS A 1 189 ? -9.151 3.588 24.013 1.00 92.31 189 LYS A CA 1
ATOM 1517 C C . LYS A 1 189 ? -9.202 4.251 22.639 1.00 92.31 189 LYS A C 1
ATOM 1519 O O . LYS A 1 189 ? -8.343 4.016 21.795 1.00 92.31 189 LYS A O 1
ATOM 1524 N N . VAL A 1 190 ? -10.216 5.084 22.417 1.00 87.88 190 VAL A N 1
ATOM 1525 C CA . VAL A 1 190 ? -10.314 5.928 21.214 1.00 87.88 190 VAL A CA 1
ATOM 1526 C C . VAL A 1 190 ? -9.346 7.110 21.346 1.00 87.88 190 VAL A C 1
ATOM 1528 O O . VAL A 1 190 ? -9.080 7.571 22.458 1.00 87.88 190 VAL A O 1
ATOM 1531 N N . SER A 1 191 ? -8.801 7.584 20.223 1.00 82.19 191 SER A N 1
ATOM 1532 C CA . SER A 1 191 ? -7.984 8.802 20.203 1.00 82.19 191 SER A CA 1
ATOM 1533 C C . SER A 1 191 ? -8.820 10.022 20.599 1.00 82.19 191 SER A C 1
ATOM 1535 O O . SER A 1 191 ? -9.909 10.217 20.061 1.00 82.19 191 SER A O 1
ATOM 1537 N N . VAL A 1 192 ? -8.298 10.853 21.505 1.00 80.44 192 VAL A N 1
ATOM 1538 C CA . VAL A 1 192 ? -8.922 12.135 21.885 1.00 80.44 192 VAL A CA 1
ATOM 1539 C C . VAL A 1 192 ? -8.941 13.090 20.686 1.00 80.44 192 VAL A C 1
ATOM 1541 O O . VAL A 1 192 ? -9.929 13.773 20.443 1.00 80.44 192 VAL A O 1
ATOM 1544 N N . GLU A 1 193 ? -7.886 13.051 19.873 1.00 86.31 193 GLU A N 1
ATOM 1545 C CA . GLU A 1 193 ? -7.678 13.896 18.693 1.00 86.31 193 GLU A CA 1
ATOM 1546 C C . GLU A 1 193 ? -7.917 13.090 17.408 1.00 86.31 193 GLU A C 1
ATOM 1548 O O . GLU A 1 193 ? -7.112 13.070 16.476 1.00 86.31 193 GLU A O 1
ATOM 1553 N N . GLN A 1 194 ? -9.022 12.341 17.361 1.00 86.12 194 GLN A N 1
ATOM 1554 C CA . GLN A 1 194 ? -9.302 11.426 16.253 1.00 86.12 194 GLN A CA 1
ATOM 1555 C C . GLN A 1 194 ? -9.327 12.128 14.887 1.00 86.12 194 GLN A C 1
ATOM 1557 O O . GLN A 1 194 ? -8.775 11.602 13.921 1.00 86.12 194 GLN A O 1
ATOM 1562 N N . ASP A 1 195 ? -9.944 13.306 14.796 1.00 88.06 195 ASP A N 1
ATOM 1563 C CA . ASP A 1 195 ? -10.028 14.048 13.537 1.00 88.06 195 ASP A CA 1
ATOM 1564 C C . ASP A 1 195 ? -8.643 14.558 13.082 1.00 88.06 195 ASP A C 1
ATOM 1566 O O . ASP A 1 195 ? -8.346 14.518 11.888 1.00 88.06 195 ASP A O 1
ATOM 1570 N N . GLU A 1 196 ? -7.759 14.949 14.006 1.00 90.19 196 GLU A N 1
ATOM 1571 C CA . GLU A 1 196 ? -6.384 15.356 13.681 1.00 90.19 196 GLU A CA 1
ATOM 1572 C C . GLU A 1 196 ? -5.540 14.170 13.207 1.00 90.19 196 GLU A C 1
ATOM 1574 O O . GLU A 1 196 ? -4.888 14.246 12.163 1.00 90.19 196 GLU A O 1
ATOM 1579 N N . LEU A 1 197 ? -5.633 13.030 13.899 1.00 87.88 197 LEU A N 1
ATOM 1580 C CA . LEU A 1 197 ? -4.979 11.793 13.480 1.00 87.88 197 LEU A CA 1
ATOM 1581 C C . LEU A 1 197 ? -5.399 11.392 12.058 1.00 87.88 197 LEU A C 1
ATOM 1583 O O . LEU A 1 197 ? -4.558 11.032 11.235 1.00 87.88 197 LEU A O 1
ATOM 1587 N N . LEU A 1 198 ? -6.692 11.486 11.737 1.00 90.81 198 LEU A N 1
ATOM 1588 C CA . LEU A 1 198 ? -7.200 11.189 10.396 1.00 90.81 198 LEU A CA 1
ATOM 1589 C C . LEU A 1 198 ? -6.660 12.157 9.336 1.00 90.81 198 LEU A C 1
ATOM 1591 O O . LEU A 1 198 ? -6.344 11.732 8.222 1.00 90.81 198 LEU A O 1
ATOM 1595 N N . LEU A 1 199 ? -6.519 13.441 9.671 1.00 91.00 199 LEU A N 1
ATOM 1596 C CA . LEU A 1 199 ? -5.901 14.424 8.782 1.00 91.00 199 LEU A CA 1
ATOM 1597 C C . LEU A 1 199 ? -4.425 14.103 8.525 1.00 91.00 199 LEU A C 1
ATOM 1599 O O . LEU A 1 199 ? -3.982 14.190 7.379 1.00 91.00 199 LEU A O 1
ATOM 1603 N N . LEU A 1 200 ? -3.676 13.700 9.554 1.00 89.50 200 LEU A N 1
ATOM 1604 C CA . LEU A 1 200 ? -2.275 13.299 9.416 1.00 89.50 200 LEU A CA 1
ATOM 1605 C C . LEU A 1 200 ? -2.127 12.048 8.549 1.00 89.50 200 LEU A C 1
ATOM 1607 O O . LEU A 1 200 ? -1.318 12.049 7.623 1.00 89.50 200 LEU A O 1
ATOM 1611 N N . VAL A 1 201 ? -2.950 11.020 8.776 1.00 88.25 201 VAL A N 1
ATOM 1612 C CA . VAL A 1 201 ? -2.952 9.797 7.956 1.00 88.25 201 VAL A CA 1
ATOM 1613 C C . VAL A 1 201 ? -3.2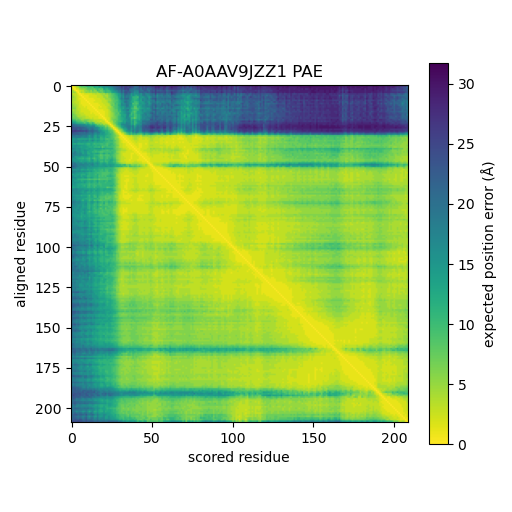61 10.118 6.493 1.00 88.25 201 VAL A C 1
ATOM 1615 O O . VAL A 1 201 ? -2.585 9.609 5.602 1.00 88.25 201 VAL A O 1
ATOM 1618 N N . LYS A 1 202 ? -4.224 11.008 6.227 1.00 88.25 202 LYS A N 1
ATOM 1619 C CA . LYS A 1 202 ? -4.564 11.433 4.862 1.00 88.25 202 LYS A CA 1
ATOM 1620 C C . LYS A 1 202 ? -3.437 12.222 4.186 1.00 88.25 202 LYS A C 1
ATOM 1622 O O . LYS A 1 202 ? -3.219 12.081 2.985 1.00 88.25 202 LYS A O 1
ATOM 1627 N N . LYS A 1 203 ? -2.715 13.063 4.934 1.00 88.88 203 LYS A N 1
ATOM 1628 C CA . LYS A 1 203 ? -1.524 13.753 4.413 1.00 88.88 203 LYS A CA 1
ATOM 1629 C C . LYS A 1 203 ? -0.416 12.749 4.102 1.00 88.88 203 LYS A C 1
ATOM 1631 O O . LYS A 1 203 ? 0.163 12.806 3.026 1.00 88.88 203 LYS A O 1
ATOM 1636 N N . ALA A 1 204 ? -0.162 11.810 5.013 1.00 87.31 204 ALA A N 1
ATOM 1637 C CA . ALA A 1 204 ? 0.838 10.765 4.835 1.00 87.31 204 ALA A CA 1
ATOM 1638 C C . ALA A 1 204 ? 0.544 9.883 3.612 1.00 87.31 204 ALA A C 1
ATOM 1640 O O . ALA A 1 204 ? 1.459 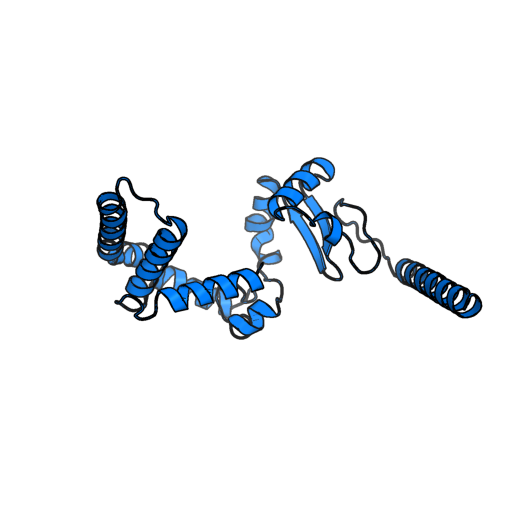9.621 2.839 1.00 87.31 204 ALA A O 1
ATOM 1641 N N . SER A 1 205 ? -0.715 9.483 3.383 1.00 84.44 205 SER A N 1
ATOM 1642 C CA . SER A 1 205 ? -1.077 8.669 2.214 1.00 84.44 205 SER A CA 1
ATOM 1643 C C . SER A 1 205 ? -0.800 9.389 0.895 1.00 84.44 205 SER A C 1
ATOM 1645 O O . SER A 1 205 ? -0.265 8.776 -0.017 1.00 84.44 205 SER A O 1
ATOM 1647 N N . HIS A 1 206 ? -1.059 10.698 0.818 1.00 85.56 206 HIS A N 1
ATOM 1648 C CA . HIS A 1 206 ? -0.753 11.495 -0.374 1.00 85.56 206 HIS A CA 1
ATOM 1649 C C . HIS A 1 206 ? 0.754 11.561 -0.684 1.00 85.56 206 HIS A C 1
ATOM 1651 O O . HIS A 1 206 ? 1.134 11.735 -1.834 1.00 85.56 206 HIS A O 1
ATOM 1657 N N . PHE A 1 207 ? 1.638 11.451 0.312 1.00 82.62 207 PHE A N 1
ATOM 1658 C CA . PHE A 1 207 ? 3.087 11.411 0.063 1.00 82.62 207 PHE A CA 1
ATOM 1659 C C . PHE A 1 207 ? 3.591 10.038 -0.404 1.00 82.62 207 PHE A C 1
ATOM 1661 O O . PHE A 1 207 ? 4.738 9.931 -0.839 1.00 82.62 207 PHE A O 1
ATOM 1668 N N . LEU A 1 208 ? 2.776 8.990 -0.255 1.00 78.25 208 LEU A N 1
ATOM 1669 C CA . LEU A 1 208 ? 3.120 7.613 -0.614 1.00 78.25 208 LEU A CA 1
ATOM 1670 C C . LEU A 1 208 ? 2.544 7.180 -1.973 1.00 78.25 208 LEU A C 1
ATOM 1672 O O . LEU A 1 208 ? 2.949 6.131 -2.475 1.00 78.25 208 LEU A O 1
ATOM 1676 N N . GLU A 1 209 ? 1.619 7.963 -2.532 1.00 65.19 209 GLU A N 1
ATOM 1677 C CA . GLU A 1 209 ? 1.040 7.814 -3.879 1.00 65.19 209 GLU A CA 1
ATOM 1678 C C . GLU A 1 209 ? 1.879 8.538 -4.941 1.00 65.19 209 GLU A C 1
ATOM 1680 O O . GLU A 1 209 ? 2.035 7.954 -6.040 1.00 65.19 209 GLU A O 1
#

Sequence (209 aa):
MHFFNFFSLFLFVSSLFLLIKWKNSNSKTKKLPPGPWKLPLIGSMFHLLGGLPHHVLRDLAKKYGPIMHLQLGEVSLVVFTSPDMAKQVLKTHDLAFASRPKLLAANILFYNGTDVVFSPYGEYWKQMRKICLLELLGAKNVKSFSSIRQDEVLRMIEFFRSSSGKPVNATKRIYQFASSMICRSAFGKVSVEQDELLLLVKKASHFLE